Protein AF-A0A7S4UNE3-F1 (afdb_monomer)

Sequence (325 aa):
DIILGGPPCNEWSGINARRKGVDSESGSLILQFAKLINKVKKYNQKYHDVNHRTYFFCENVPEVGKVSEIENTFGISAFKVDAKTWGPCFRERAFFFNWEPNTVPEVDSVAKGTSCLKDGWKMPVNATTRGIDEKARTLLASYGRIGDPSTMYKARVKEGVDVASKYAPGADIGAEDLEYNLFETGDRERLMGLPEGYVEKPVIDLFSNIKRALLVATDGTKWCDTVHPRYWGLGLSLGPGRYKINMLRDSYDFVLGIEEKNSGQVFKDYELAWHFLGNGFSVPQVQALLIPLQDVFKKRDYAGYTKEPFYWDSDASFSYLASLN

Foldseek 3Di:
DEAEEEQDAQLFDPVNPPRPACVDPSNVVLLVSLVVQVVVLVVCCVQPNVPDDYKYKYKYADGDDDQVVSCVSNVHHWDWDFCQQAFQEGDIMTMRIDDDFPDDDPPVRHYFLQVLDDDQWAAPCVQFFPDDRHGAYQQALDLVCNQPPVGFKIKGFDPPDPCPVPDDVGGTDDPVRMDMDGDFLSSLCVRLVHHGCPLLVVLVVVQVVVVVVQQADPVRHGCVVPPDLVCVQVDPPVPPAQKDWADDPPDPDIFIWHQDPPPRDTDGSRSVSSNCSSSDHRPRVVCSRCVVCPVVVVPDDPPPDDPDDDDDDPPVPCVVVVVVD

Secondary structure (DSSP, 8-state):
-EEEE----TTT-TT-TT--GGGSHHHHHHHHHHHHHHHHHHHHHHHT-TT---EEEEEEPPPSS-HHHHHHHHTS--EEEEGGGTSSB--EEEEEESS-------GGG---GGGG--TT-B-HHHHHSTT--PPBPP---SGGGTT-TTTSEEEEEPTT--HHHHS-TTPPPPGGGEEEEEPPHHHHHHHTTPPTTTTHHHHHHHHHHHHHHHHB-TTS-BHHHHS-GGGTTTT---TT--EEEEE-TTSS-EEEEEEPTTT--EE-HHHHHHHHHHHS--HHHHHHHHTTHHHHHHT---TT-----------TTSHHHHTT-

Solvent-accessible surface area (backbone atoms only — not comparable to full-atom values): 18965 Å² total; per-residue (Å²): 106,73,44,79,50,67,50,66,44,71,27,38,34,80,85,41,89,82,44,57,31,63,82,32,80,62,25,30,41,52,60,52,50,36,52,49,52,55,52,54,40,53,48,43,25,75,76,74,35,79,81,50,76,64,44,44,41,37,44,36,57,58,60,79,62,73,54,66,62,54,25,63,61,65,70,47,72,68,50,71,51,43,27,48,70,40,28,18,23,43,46,64,29,25,32,42,58,86,67,80,69,67,86,73,72,63,84,89,70,45,48,50,33,49,79,36,45,63,97,73,34,22,41,51,65,44,50,29,36,84,84,56,84,57,55,42,53,58,63,40,42,50,80,96,43,54,80,34,70,94,60,42,51,31,16,25,76,36,87,91,68,58,58,78,82,76,36,61,94,83,52,64,54,59,73,90,53,45,43,76,45,69,64,49,65,53,36,51,27,36,45,33,59,42,61,75,51,69,54,51,47,61,36,49,50,50,52,50,50,50,54,51,58,74,35,40,42,99,87,69,48,44,39,80,80,76,47,67,70,88,56,59,74,73,64,70,64,72,62,96,51,59,62,45,73,44,71,45,95,88,53,101,49,65,49,65,24,47,43,46,89,93,71,75,47,66,32,39,55,69,54,44,34,41,28,51,59,26,71,46,74,49,40,46,43,52,48,48,58,47,52,70,49,52,65,59,61,72,70,56,80,70,82,88,73,74,87,74,82,82,80,72,78,82,59,78,81,56,58,63,66,67,70,72,113

pLDDT: mean 81.68, std 14.4, range [33.0, 96.94]

Nearest PDB structures (foldseek):
  6kdl-assembly1_D  TM=7.746E-01  e=8.063E-13  Homo sapiens
  2qrv-assembly2_H  TM=8.027E-01  e=3.856E-11  Homo sapiens
  2qrv-assembly1_A  TM=7.899E-01  e=3.404E-11  Homo sapiens
  4u7t-assembly1_C  TM=7.586E-01  e=2.492E-11  Homo sapiens
  4u7t-assembly1_A  TM=7.523E-01  e=4.650E-11  Homo sapiens

Mean predicted aligned error: 9.27 Å

Structure (mmCIF, N/CA/C/O backbone):
data_AF-A0A7S4UNE3-F1
#
_entry.id   AF-A0A7S4UNE3-F1
#
loop_
_atom_site.group_PDB
_atom_site.id
_atom_site.type_symbol
_atom_site.label_atom_id
_atom_site.label_alt_id
_atom_site.label_comp_id
_atom_site.label_asym_id
_atom_site.label_entity_id
_atom_site.label_seq_id
_atom_site.pdbx_PDB_ins_code
_atom_site.Cartn_x
_atom_site.Cartn_y
_atom_site.Cartn_z
_atom_site.occupancy
_atom_site.B_iso_or_equiv
_atom_site.auth_seq_id
_atom_site.auth_comp_id
_atom_site.auth_asym_id
_atom_site.auth_atom_id
_atom_site.pdbx_PDB_model_num
ATOM 1 N N . ASP A 1 1 ? -16.254 -7.593 17.326 1.00 85.00 1 ASP A N 1
ATOM 2 C CA . ASP A 1 1 ? -15.014 -8.014 18.018 1.00 85.00 1 ASP A CA 1
ATOM 3 C C . ASP A 1 1 ? -13.792 -7.169 17.710 1.00 85.00 1 ASP A C 1
ATOM 5 O O . ASP A 1 1 ? -13.224 -6.607 18.641 1.00 85.00 1 ASP A O 1
ATOM 9 N N . ILE A 1 2 ? -13.389 -7.064 16.441 1.00 93.00 2 ILE A N 1
ATOM 10 C CA . ILE A 1 2 ? -12.273 -6.218 16.003 1.00 93.00 2 ILE A CA 1
ATOM 11 C C . ILE A 1 2 ? -12.724 -5.251 14.904 1.00 93.00 2 ILE A C 1
ATOM 13 O O . ILE A 1 2 ? -13.557 -5.608 14.074 1.00 93.00 2 ILE A O 1
ATOM 17 N N . ILE A 1 3 ? -12.194 -4.029 14.914 1.00 95.38 3 ILE A N 1
ATOM 18 C CA . ILE A 1 3 ? -12.446 -2.987 13.911 1.00 95.38 3 ILE A CA 1
ATOM 19 C C . ILE A 1 3 ? -11.107 -2.630 13.268 1.00 95.38 3 ILE A C 1
ATOM 21 O O . ILE A 1 3 ? -10.177 -2.266 13.981 1.00 95.38 3 ILE A O 1
ATOM 25 N N . LEU A 1 4 ? -10.996 -2.728 11.945 1.00 94.94 4 LEU A N 1
ATOM 26 C CA . LEU A 1 4 ? -9.760 -2.451 11.207 1.00 94.94 4 LEU A CA 1
ATOM 27 C C . LEU A 1 4 ? -9.969 -1.260 10.268 1.00 94.94 4 LEU A C 1
ATOM 29 O O . LEU A 1 4 ? -11.042 -1.129 9.680 1.00 94.94 4 LEU A O 1
ATOM 33 N N . GLY A 1 5 ? -8.959 -0.407 10.110 1.00 94.19 5 GLY A N 1
ATOM 34 C CA . GLY A 1 5 ? -9.024 0.718 9.181 1.00 94.19 5 GLY A CA 1
ATOM 35 C C . GLY A 1 5 ? -7.663 1.293 8.811 1.00 94.19 5 GLY A C 1
ATOM 36 O O . GLY A 1 5 ? -6.701 1.210 9.571 1.00 94.19 5 GLY A O 1
ATOM 37 N N . GLY A 1 6 ? -7.609 1.887 7.623 1.00 93.44 6 GLY A N 1
ATOM 38 C CA . GLY A 1 6 ? -6.475 2.655 7.111 1.00 93.44 6 GLY A CA 1
ATOM 39 C C . GLY A 1 6 ? -7.001 3.848 6.315 1.00 93.44 6 GLY A C 1
ATOM 40 O O . GLY A 1 6 ? -7.211 3.722 5.108 1.00 93.44 6 GLY A O 1
ATOM 41 N N . PRO A 1 7 ? -7.337 4.970 6.973 1.00 92.75 7 PRO A N 1
ATOM 42 C CA . PRO A 1 7 ? -7.841 6.159 6.293 1.00 92.75 7 PRO A CA 1
ATOM 43 C C . PRO A 1 7 ? -6.814 6.726 5.295 1.00 92.75 7 PRO A C 1
ATOM 45 O O . PRO A 1 7 ? -5.610 6.586 5.515 1.00 92.75 7 PRO A O 1
ATOM 48 N N . PRO A 1 8 ? -7.249 7.407 4.217 1.00 89.00 8 PRO A N 1
ATOM 49 C CA . PRO A 1 8 ? -6.340 7.957 3.212 1.00 89.00 8 PRO A CA 1
ATOM 50 C C . PRO A 1 8 ? -5.264 8.879 3.803 1.00 89.00 8 PRO A C 1
ATOM 52 O O . PRO A 1 8 ? -5.559 9.812 4.550 1.00 89.00 8 PRO A O 1
ATOM 55 N N . CYS A 1 9 ? -4.006 8.665 3.409 1.00 87.56 9 CYS A N 1
ATOM 56 C CA . CYS A 1 9 ? -2.852 9.367 3.977 1.00 87.56 9 CYS A CA 1
ATOM 57 C C . CYS A 1 9 ? -2.428 10.641 3.213 1.00 87.56 9 CYS A C 1
ATOM 59 O O . CYS A 1 9 ? -1.469 1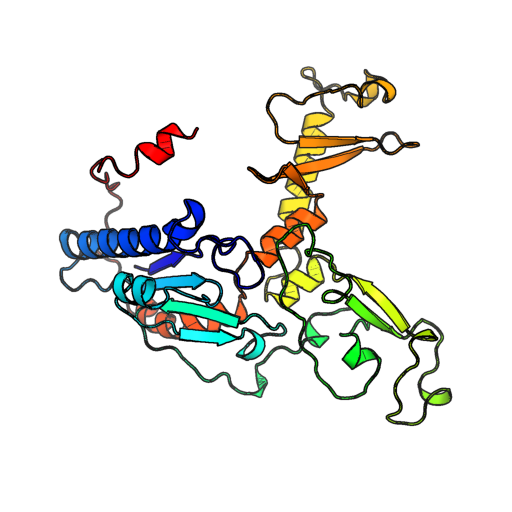1.308 3.604 1.00 87.56 9 CYS A O 1
ATOM 61 N N . ASN A 1 10 ? -3.093 10.979 2.101 1.00 85.75 10 ASN A N 1
ATOM 62 C CA . ASN A 1 10 ? -2.658 12.043 1.177 1.00 85.75 10 ASN A CA 1
ATOM 63 C C . ASN A 1 10 ? -2.525 13.416 1.850 1.00 85.75 10 ASN A C 1
ATOM 65 O O . ASN A 1 10 ? -1.630 14.189 1.515 1.00 85.75 10 ASN A O 1
ATOM 69 N N . GLU A 1 11 ? -3.388 13.695 2.821 1.00 86.75 11 GLU A N 1
ATOM 70 C CA . GLU A 1 11 ? -3.436 14.963 3.555 1.00 86.75 11 GLU A CA 1
ATOM 71 C C . GLU A 1 11 ? -2.549 14.964 4.805 1.00 86.75 11 GLU A C 1
ATOM 73 O O . GLU A 1 11 ? -2.492 15.952 5.528 1.00 86.75 11 GLU A O 1
ATOM 78 N N . TRP A 1 12 ? -1.814 13.877 5.032 1.00 80.50 12 TRP A N 1
ATOM 79 C CA . TRP A 1 12 ? -0.986 13.652 6.218 1.00 80.50 12 TRP A CA 1
ATOM 80 C C . TRP A 1 12 ? 0.480 13.428 5.876 1.00 80.50 12 TRP A C 1
ATOM 82 O O . TRP A 1 12 ? 1.372 13.775 6.648 1.00 80.50 12 TRP A O 1
ATOM 92 N N . SER A 1 13 ? 0.733 12.850 4.702 1.00 81.00 13 SER A N 1
ATOM 93 C CA . SER A 1 13 ? 2.073 12.530 4.236 1.00 81.00 13 SER A CA 1
ATOM 94 C C . SER A 1 13 ? 2.944 13.782 4.169 1.00 81.00 13 SER A C 1
ATOM 96 O O . SER A 1 13 ? 2.620 14.739 3.464 1.00 81.00 13 SER A O 1
ATOM 98 N N . GLY A 1 14 ? 4.106 13.746 4.829 1.00 80.81 14 GLY A N 1
ATOM 99 C CA . GLY A 1 14 ? 5.112 14.811 4.745 1.00 80.81 14 GLY A CA 1
ATOM 100 C C . GLY A 1 14 ? 5.641 15.049 3.323 1.00 80.81 14 GLY A C 1
ATOM 101 O O . GLY A 1 14 ? 6.215 16.099 3.049 1.00 80.81 14 GLY A O 1
ATOM 102 N N . ILE A 1 15 ? 5.399 14.110 2.401 1.00 79.75 15 ILE A N 1
ATOM 103 C CA . ILE A 1 15 ? 5.725 14.242 0.976 1.00 79.75 15 ILE A CA 1
ATOM 104 C C . ILE A 1 15 ? 4.789 15.246 0.280 1.00 79.75 15 ILE A C 1
ATOM 106 O O . ILE A 1 15 ? 5.177 15.867 -0.711 1.00 79.75 15 ILE A O 1
ATOM 110 N N . ASN A 1 16 ? 3.565 15.435 0.783 1.00 81.12 16 ASN A N 1
ATOM 111 C CA . ASN A 1 16 ? 2.624 16.402 0.235 1.00 81.12 16 ASN A CA 1
ATOM 112 C C . ASN A 1 16 ? 2.862 17.796 0.847 1.00 81.12 16 ASN A C 1
ATOM 114 O O . ASN A 1 16 ? 2.564 18.061 2.015 1.00 81.12 16 ASN A O 1
ATOM 118 N N . ALA A 1 17 ? 3.371 18.720 0.030 1.00 79.88 17 ALA A N 1
ATOM 119 C CA . ALA A 1 17 ? 3.603 20.109 0.427 1.00 79.88 17 ALA A CA 1
ATOM 120 C C . ALA A 1 17 ? 2.304 20.916 0.626 1.00 79.88 17 ALA A C 1
ATOM 122 O O . ALA A 1 17 ? 2.321 21.925 1.322 1.00 79.88 17 ALA A O 1
ATOM 123 N N . ARG A 1 18 ? 1.183 20.481 0.033 1.00 82.06 18 ARG A N 1
ATOM 124 C CA . ARG A 1 18 ? -0.128 21.159 0.092 1.00 82.06 18 ARG A CA 1
ATOM 125 C C . ARG A 1 18 ? -1.100 20.513 1.081 1.00 82.06 18 ARG A C 1
ATOM 127 O O . ARG A 1 18 ? -2.296 20.788 1.028 1.00 82.06 18 ARG A O 1
ATOM 134 N N . ARG A 1 19 ? -0.587 19.631 1.936 1.00 84.25 19 ARG A N 1
ATOM 135 C CA . ARG A 1 19 ? -1.368 18.874 2.911 1.00 84.25 19 ARG A CA 1
ATOM 136 C C . ARG A 1 19 ? -2.142 19.799 3.853 1.00 84.25 19 ARG A C 1
ATOM 138 O O . ARG A 1 19 ? -1.605 20.812 4.302 1.00 84.25 19 ARG A O 1
ATOM 145 N N . LYS A 1 20 ? -3.377 19.425 4.175 1.00 85.19 20 LYS A N 1
ATOM 146 C CA . LYS A 1 20 ? -4.242 20.149 5.119 1.00 85.19 20 LYS A CA 1
ATOM 147 C C . LYS A 1 20 ? -4.485 19.390 6.430 1.00 85.19 20 LYS A C 1
ATOM 149 O O . LYS A 1 20 ? -5.168 19.910 7.306 1.00 85.19 20 LYS A O 1
ATOM 154 N N . GLY A 1 21 ? -3.952 18.176 6.582 1.00 86.19 21 GLY A N 1
ATOM 155 C CA . GLY A 1 21 ? -4.180 17.339 7.765 1.00 86.19 21 GLY A CA 1
ATOM 156 C C . GLY A 1 21 ? -5.666 17.059 7.992 1.00 86.19 21 GLY A C 1
ATOM 157 O O . GLY A 1 21 ? -6.441 16.960 7.034 1.00 86.19 21 GLY A O 1
ATOM 158 N N . VAL A 1 22 ? -6.067 17.004 9.267 1.00 86.94 22 VAL A N 1
ATOM 159 C CA . VAL A 1 22 ? -7.465 16.837 9.721 1.00 86.94 22 VAL A CA 1
ATOM 160 C C . VAL A 1 22 ? -8.463 17.811 9.088 1.00 86.94 22 VAL A C 1
ATOM 162 O O . VAL A 1 22 ? -9.643 17.481 9.016 1.00 86.94 22 VAL A O 1
ATOM 165 N N . ASP A 1 23 ? -8.021 18.989 8.633 1.00 87.81 23 ASP A N 1
ATOM 166 C CA . ASP A 1 23 ? -8.910 20.069 8.181 1.00 87.81 23 ASP A CA 1
ATOM 167 C C . ASP A 1 23 ? -9.440 19.847 6.750 1.00 87.81 23 ASP A C 1
ATOM 169 O O . ASP A 1 23 ? -10.253 20.619 6.241 1.00 87.81 23 ASP A O 1
ATOM 173 N N . SER A 1 24 ? -8.971 18.799 6.070 1.00 89.25 24 SER A N 1
ATOM 174 C CA . SER A 1 24 ? -9.495 18.365 4.772 1.00 89.25 24 SER A CA 1
ATOM 175 C C . SER A 1 24 ? -10.603 17.325 4.913 1.00 89.25 24 SER A C 1
ATOM 177 O O . SER A 1 24 ? -10.668 16.591 5.896 1.00 89.25 24 SER A O 1
ATOM 179 N N . GLU A 1 25 ? -11.430 17.190 3.874 1.00 88.81 25 GLU A N 1
ATOM 180 C CA . GLU A 1 25 ? -12.457 16.145 3.805 1.00 88.81 25 GLU A CA 1
ATOM 181 C C . GLU A 1 25 ? -11.848 14.745 3.984 1.00 88.81 25 GLU A C 1
ATOM 183 O O . GLU A 1 25 ? -12.243 14.012 4.892 1.00 88.81 25 GLU A O 1
ATOM 188 N N . SER A 1 26 ? -10.830 14.402 3.186 1.00 87.62 26 SER A N 1
ATOM 189 C CA . SER A 1 26 ? -10.160 13.098 3.243 1.00 87.62 26 SER A CA 1
ATOM 190 C C . SER A 1 26 ? -9.288 12.926 4.487 1.00 87.62 26 SER A C 1
ATOM 192 O O . SER A 1 26 ? -9.221 11.825 5.030 1.00 87.62 26 SER A O 1
ATOM 194 N N . GLY A 1 27 ? -8.658 13.992 4.983 1.00 87.94 27 GLY A N 1
ATOM 195 C CA . GLY A 1 27 ? -7.897 13.950 6.225 1.00 87.94 27 GLY A CA 1
ATOM 196 C C . GLY A 1 27 ? -8.792 13.680 7.430 1.00 87.94 27 GLY A C 1
ATOM 197 O O . GLY A 1 27 ? -8.530 12.757 8.193 1.00 87.94 27 GLY A O 1
ATOM 198 N N . SER A 1 28 ? -9.927 14.369 7.554 1.00 91.75 28 SER A N 1
ATOM 199 C CA . SER A 1 28 ? -10.858 14.194 8.679 1.00 91.75 28 SER A CA 1
ATOM 200 C C . SER A 1 28 ? -11.346 12.747 8.887 1.00 91.75 28 SER A C 1
ATOM 202 O O . SER A 1 28 ? -11.791 12.400 9.985 1.00 91.75 28 SER A O 1
ATOM 204 N N . LEU A 1 29 ? -11.232 11.880 7.870 1.00 93.94 29 LEU A N 1
ATOM 205 C CA . LEU A 1 29 ? -11.656 10.480 7.915 1.00 93.94 29 LEU A CA 1
ATOM 206 C C . LEU A 1 29 ? -11.008 9.678 9.052 1.00 93.94 29 LEU A C 1
ATOM 208 O O . LEU A 1 29 ? -11.654 8.768 9.567 1.00 93.94 29 LEU A O 1
ATOM 212 N N . ILE A 1 30 ? -9.795 10.014 9.514 1.00 92.88 30 ILE A N 1
ATOM 213 C CA . ILE A 1 30 ? -9.213 9.318 10.678 1.00 92.88 30 ILE A CA 1
ATOM 214 C C . ILE A 1 30 ? -9.972 9.616 11.975 1.00 92.88 30 ILE A C 1
ATOM 216 O O . ILE A 1 30 ? -10.228 8.713 12.772 1.00 92.88 30 ILE A O 1
ATOM 220 N N . LEU A 1 31 ? -10.406 10.865 12.160 1.00 92.81 31 LEU A N 1
ATOM 221 C CA . LEU A 1 31 ? -11.201 11.270 13.316 1.00 92.81 31 LEU A CA 1
ATOM 222 C C . LEU A 1 31 ? -12.604 10.669 13.226 1.00 92.81 31 LEU A C 1
ATOM 224 O O . LEU A 1 31 ? -13.171 10.247 14.234 1.00 92.81 31 LEU A O 1
ATOM 228 N N . GLN A 1 32 ? -13.165 10.589 12.016 1.00 94.00 32 GLN A N 1
ATOM 229 C CA . GLN A 1 32 ? -14.438 9.908 11.779 1.00 94.00 32 GLN A CA 1
ATOM 230 C C . GLN A 1 32 ? -14.341 8.406 12.089 1.00 94.00 32 GLN A C 1
ATOM 232 O O . GLN A 1 32 ? -15.234 7.859 12.737 1.00 94.00 32 GLN A O 1
ATOM 237 N N . PHE A 1 33 ? -13.235 7.755 11.718 1.00 95.81 33 PHE A N 1
ATOM 238 C CA . PHE A 1 33 ? -12.981 6.353 12.041 1.00 95.81 33 PHE A CA 1
ATOM 239 C C . PHE A 1 33 ? -12.876 6.119 13.558 1.00 95.81 33 PHE A C 1
ATOM 241 O O . PHE A 1 33 ? -13.523 5.217 14.092 1.00 95.81 33 PHE A O 1
ATOM 248 N N . ALA A 1 34 ? -12.164 6.983 14.287 1.00 93.38 34 ALA A N 1
ATOM 249 C CA . ALA A 1 34 ? -12.103 6.926 15.750 1.00 93.38 34 ALA A CA 1
ATOM 250 C C . ALA A 1 34 ? -13.487 7.117 16.410 1.00 93.38 34 ALA A C 1
ATOM 252 O O . ALA A 1 34 ? -13.857 6.391 17.338 1.00 93.38 34 ALA A O 1
ATOM 253 N N . LYS A 1 35 ? -14.313 8.037 15.889 1.00 92.44 35 LYS A N 1
ATOM 254 C CA . LYS A 1 35 ? -15.711 8.204 16.330 1.00 92.44 35 LYS A CA 1
ATOM 255 C C . LYS A 1 35 ? -16.547 6.946 16.072 1.00 92.44 35 LYS A C 1
ATOM 257 O O . LYS A 1 35 ? -17.319 6.550 16.948 1.00 92.44 35 LYS A O 1
ATOM 262 N N . LEU A 1 36 ? -16.377 6.295 14.918 1.00 94.88 36 LEU A N 1
ATOM 263 C CA . LEU A 1 36 ? -17.062 5.042 14.582 1.00 94.88 36 LEU A CA 1
ATOM 264 C C . LEU A 1 36 ? -16.681 3.913 15.548 1.00 94.88 36 LEU A C 1
ATOM 266 O O . LEU A 1 36 ? -17.565 3.219 16.048 1.00 94.88 36 LEU A O 1
ATOM 270 N N . ILE A 1 37 ? -15.397 3.784 15.894 1.00 95.00 37 ILE A N 1
ATOM 271 C CA . ILE A 1 37 ? -14.926 2.824 16.904 1.00 95.00 37 ILE A CA 1
ATOM 272 C C . ILE A 1 37 ? -15.664 3.021 18.232 1.00 95.00 37 ILE A C 1
ATOM 274 O O . ILE A 1 37 ? -16.133 2.054 18.834 1.00 95.00 37 ILE A O 1
ATOM 278 N N . ASN A 1 38 ? -15.811 4.267 18.684 1.00 91.00 38 ASN A N 1
ATOM 279 C CA . ASN A 1 38 ? -16.513 4.570 19.931 1.00 91.00 38 ASN A CA 1
ATOM 280 C C . ASN A 1 38 ? -18.015 4.263 19.853 1.00 91.00 38 ASN A C 1
ATOM 282 O O . ASN A 1 38 ? -18.585 3.788 20.838 1.00 91.00 38 ASN A O 1
ATOM 286 N N . LYS A 1 39 ? -18.656 4.469 18.694 1.00 92.38 39 LYS A N 1
ATOM 287 C CA . LYS A 1 39 ? -20.051 4.053 18.471 1.00 92.38 39 LYS A CA 1
ATOM 288 C C . LYS A 1 39 ? -20.199 2.527 18.563 1.00 92.38 39 LYS A C 1
ATOM 290 O O . LYS A 1 39 ? -21.052 2.051 19.309 1.00 92.38 39 LYS A O 1
ATOM 295 N N . VAL A 1 40 ? -19.332 1.764 17.891 1.00 92.06 40 VAL A N 1
ATOM 296 C CA . VAL A 1 40 ? -19.350 0.288 17.924 1.00 92.06 40 VAL A CA 1
ATOM 297 C C . VAL A 1 40 ? -19.070 -0.251 19.334 1.00 92.06 40 VAL A C 1
ATOM 299 O O . VAL A 1 40 ? -19.749 -1.172 19.780 1.00 92.06 40 VAL A O 1
ATOM 302 N N . LYS A 1 41 ? -18.124 0.346 20.076 1.00 91.12 41 LYS A N 1
ATOM 303 C CA . LYS A 1 41 ? -17.853 -0.004 21.484 1.00 91.12 41 LYS A CA 1
ATOM 304 C C . LYS A 1 41 ? -19.114 0.103 22.345 1.00 91.12 41 LYS A C 1
ATOM 306 O O . LYS A 1 41 ? -19.470 -0.860 23.017 1.00 91.12 41 LYS A O 1
ATOM 311 N N . LYS A 1 42 ? -19.803 1.249 22.285 1.00 89.88 42 LYS A N 1
ATOM 312 C CA . LYS A 1 42 ? -21.047 1.486 23.038 1.00 89.88 42 LYS A CA 1
ATOM 313 C C . LYS A 1 42 ? -22.150 0.506 22.643 1.00 89.88 42 LYS A C 1
ATOM 315 O O . LYS A 1 42 ? -22.860 0.015 23.514 1.00 89.88 42 LYS A O 1
ATOM 320 N N . TYR A 1 43 ? -22.279 0.210 21.348 1.00 88.62 43 TYR A N 1
ATOM 321 C CA . TYR A 1 43 ? -23.228 -0.784 20.851 1.00 88.62 43 TYR A CA 1
ATOM 322 C C . TYR A 1 43 ? -22.970 -2.164 21.471 1.00 88.62 43 TYR A C 1
ATOM 324 O O . TYR A 1 43 ? -23.867 -2.735 22.091 1.00 88.62 43 TYR A O 1
ATOM 332 N N . ASN A 1 44 ? -21.731 -2.658 21.391 1.00 87.62 44 ASN A N 1
ATOM 333 C CA . ASN A 1 44 ? -21.387 -3.975 21.926 1.00 87.62 44 ASN A CA 1
ATOM 334 C C . ASN A 1 44 ? -21.588 -4.056 23.447 1.00 87.62 44 ASN A C 1
ATOM 336 O O . ASN A 1 44 ? -22.064 -5.073 23.948 1.00 87.62 44 ASN A O 1
ATOM 340 N N . GLN A 1 45 ? -21.277 -2.976 24.170 1.00 87.88 45 GLN A N 1
ATOM 341 C CA . GLN A 1 45 ? -21.500 -2.889 25.616 1.00 87.88 45 GLN A CA 1
ATOM 342 C C . GLN A 1 45 ? -22.982 -2.915 25.999 1.00 87.88 45 GLN A C 1
ATOM 344 O O . GLN A 1 45 ? -23.347 -3.471 27.030 1.00 87.88 45 GLN A O 1
ATOM 349 N N . LYS A 1 46 ? -23.844 -2.309 25.176 1.00 87.38 46 LYS A N 1
ATOM 350 C CA . LYS A 1 46 ? -25.284 -2.231 25.437 1.00 87.38 46 LYS A CA 1
ATOM 351 C C . LYS A 1 46 ? -26.008 -3.550 25.158 1.00 87.38 46 LYS A C 1
ATOM 353 O O . LYS A 1 46 ? -26.911 -3.895 25.911 1.00 87.38 46 LYS A O 1
ATOM 358 N N . TYR A 1 47 ? -25.661 -4.240 24.071 1.00 83.69 47 TYR A N 1
ATOM 359 C CA . TYR A 1 47 ? -26.471 -5.352 23.551 1.00 83.69 47 TYR A CA 1
ATOM 360 C C . TYR A 1 47 ? -25.843 -6.739 23.691 1.00 83.69 47 TYR A C 1
ATOM 362 O O . TYR A 1 47 ? -26.544 -7.727 23.488 1.00 83.69 47 TYR A O 1
ATOM 370 N N . HIS A 1 48 ? -24.554 -6.839 24.021 1.00 80.50 48 HIS A N 1
ATOM 371 C CA . HIS A 1 48 ? -23.893 -8.136 24.181 1.00 80.50 48 HIS A CA 1
ATOM 372 C C . HIS A 1 48 ? -23.454 -8.364 25.624 1.00 80.50 48 HIS A C 1
ATOM 374 O O . HIS A 1 48 ? -23.979 -9.239 26.300 1.00 80.50 48 HIS A O 1
ATOM 380 N N . ASP A 1 49 ? -22.510 -7.565 26.107 1.00 79.81 49 ASP A N 1
ATOM 381 C CA . ASP A 1 49 ? -22.006 -7.651 27.476 1.00 79.81 49 ASP A CA 1
ATOM 382 C C . ASP A 1 49 ? -21.449 -6.282 27.854 1.00 79.81 49 ASP A C 1
ATOM 384 O O . ASP A 1 49 ? -20.669 -5.710 27.095 1.00 79.81 49 ASP A O 1
ATOM 388 N N . VAL A 1 50 ? -21.806 -5.760 29.029 1.00 82.88 50 VAL A N 1
ATOM 389 C CA . VAL A 1 50 ? -21.279 -4.486 29.544 1.00 82.88 50 VAL A CA 1
ATOM 390 C C . VAL A 1 50 ? -19.745 -4.481 29.604 1.00 82.88 50 VAL A C 1
ATOM 392 O O . VAL A 1 50 ? -19.117 -3.438 29.416 1.00 82.88 50 VAL A O 1
ATOM 395 N N . ASN A 1 51 ? -19.137 -5.657 29.777 1.00 84.56 51 ASN A N 1
ATOM 396 C CA . ASN A 1 51 ? -17.692 -5.862 29.788 1.00 84.56 51 ASN A CA 1
ATOM 397 C C . ASN A 1 51 ? -17.125 -6.274 28.420 1.00 84.56 51 ASN A C 1
ATOM 399 O O . ASN A 1 51 ? -15.943 -6.613 28.317 1.00 84.56 51 ASN A O 1
ATOM 403 N N . HIS A 1 52 ? -17.927 -6.227 27.349 1.00 85.38 52 HIS A N 1
ATOM 404 C CA . HIS A 1 52 ? -17.490 -6.620 26.017 1.00 85.38 52 HIS A CA 1
ATOM 405 C C . HIS A 1 52 ? -16.305 -5.762 25.562 1.00 85.38 52 HIS A C 1
ATOM 407 O O . HIS A 1 52 ? -16.430 -4.577 25.227 1.00 85.38 52 HIS A O 1
ATOM 413 N N . ARG A 1 53 ? -15.136 -6.395 25.455 1.00 89.31 53 ARG A N 1
ATOM 414 C CA . ARG A 1 53 ? -13.941 -5.755 24.912 1.00 89.31 53 ARG A CA 1
ATOM 415 C C . ARG A 1 53 ? -13.992 -5.746 23.387 1.00 89.31 53 ARG A C 1
ATOM 417 O O . ARG A 1 53 ? -13.918 -6.792 22.742 1.00 89.31 53 ARG A O 1
ATOM 424 N N . THR A 1 54 ? -14.106 -4.542 22.827 1.00 92.88 54 THR A N 1
ATOM 425 C CA . THR A 1 54 ? -13.965 -4.291 21.385 1.00 92.88 54 THR A CA 1
ATOM 426 C C . THR A 1 54 ? -12.524 -3.896 21.086 1.00 92.88 54 THR A C 1
ATOM 428 O O . THR A 1 54 ? -12.017 -2.916 21.643 1.00 92.88 54 THR A O 1
ATOM 431 N N . TYR A 1 55 ? -11.876 -4.640 20.200 1.00 95.50 55 TYR A N 1
ATOM 432 C CA . TYR A 1 55 ? -10.533 -4.349 19.713 1.00 95.50 55 TYR A CA 1
ATOM 433 C C . TYR A 1 55 ? -10.595 -3.429 18.494 1.00 95.50 55 TYR A C 1
ATOM 435 O O . TYR A 1 55 ? -11.548 -3.486 17.715 1.00 95.50 55 TYR A O 1
ATOM 443 N N . PHE A 1 56 ? -9.593 -2.574 18.310 1.00 96.94 56 PHE A N 1
ATOM 444 C CA . PHE A 1 56 ? -9.480 -1.770 17.094 1.00 96.94 56 PHE A CA 1
ATOM 445 C C . PHE A 1 56 ? -8.036 -1.645 16.628 1.00 96.94 56 PHE A C 1
ATOM 447 O O . PHE A 1 56 ? -7.123 -1.667 17.442 1.00 96.94 56 PHE A O 1
ATOM 454 N N . PHE A 1 57 ? -7.861 -1.476 15.325 1.00 96.69 57 PHE A N 1
ATOM 455 C CA . PHE A 1 57 ? -6.589 -1.271 14.656 1.00 96.69 57 PHE A CA 1
ATOM 456 C C . PHE A 1 57 ? -6.769 -0.178 13.609 1.00 96.69 57 PHE A C 1
ATOM 458 O O . PHE A 1 57 ? -7.566 -0.330 12.681 1.00 96.69 57 PHE A O 1
ATOM 465 N N . CYS A 1 58 ? -6.037 0.917 13.750 1.00 96.50 58 CYS A N 1
ATOM 466 C CA . CYS A 1 58 ? -5.936 1.941 12.724 1.00 96.50 58 CYS A CA 1
ATOM 467 C C . CYS A 1 58 ? -4.474 2.114 12.337 1.00 96.50 58 CYS A C 1
ATOM 469 O O . CYS A 1 58 ? -3.633 2.295 13.213 1.00 96.50 58 CYS A O 1
ATOM 471 N N . GLU A 1 59 ? -4.182 2.109 11.045 1.00 95.56 59 GLU A N 1
ATOM 472 C CA . GLU A 1 59 ? -2.870 2.478 10.512 1.00 95.56 59 GLU A CA 1
ATOM 473 C C . GLU A 1 59 ? -2.972 3.802 9.753 1.00 95.56 59 GLU A C 1
ATOM 475 O O . GLU A 1 59 ? -4.020 4.141 9.197 1.00 95.56 59 GLU A O 1
ATOM 480 N N . ASN A 1 60 ? -1.892 4.581 9.793 1.00 93.62 60 ASN A N 1
ATOM 481 C CA . ASN A 1 60 ? -1.657 5.689 8.878 1.00 93.62 60 ASN A CA 1
ATOM 482 C C . ASN A 1 60 ? -0.144 5.949 8.749 1.00 93.62 60 ASN A C 1
ATOM 484 O O . ASN A 1 60 ? 0.679 5.403 9.494 1.00 93.62 60 ASN A O 1
ATOM 488 N N . VAL A 1 61 ? 0.252 6.811 7.814 1.00 90.94 61 VAL A N 1
ATOM 489 C CA . VAL A 1 61 ? 1.612 7.365 7.784 1.00 90.94 61 VAL A CA 1
ATOM 490 C C . VAL A 1 61 ? 1.887 8.170 9.062 1.00 90.94 61 VAL A C 1
ATOM 492 O O . VAL A 1 61 ? 0.954 8.748 9.623 1.00 90.94 61 VAL A O 1
ATOM 495 N N . PRO A 1 62 ? 3.144 8.247 9.534 1.00 88.12 62 PRO A N 1
ATOM 496 C CA . PRO A 1 62 ? 3.489 9.112 10.653 1.00 88.12 62 PRO A CA 1
ATOM 497 C C . PRO A 1 62 ? 3.141 10.564 10.308 1.00 88.12 62 PRO A C 1
ATOM 499 O O . PRO A 1 62 ? 3.647 11.116 9.329 1.00 88.12 62 PRO A O 1
ATOM 502 N N . GLU A 1 63 ? 2.249 11.171 11.086 1.00 76.88 63 GLU A N 1
ATOM 503 C CA . GLU A 1 63 ? 1.822 12.545 10.841 1.00 76.88 63 GLU A CA 1
ATOM 504 C C . GLU A 1 63 ? 2.901 13.557 11.260 1.00 76.88 63 GLU A C 1
ATOM 506 O O . GLU A 1 63 ? 3.571 13.406 12.287 1.00 76.88 63 GLU A O 1
ATOM 511 N N . VAL A 1 64 ? 3.023 14.626 10.467 1.00 65.00 64 VAL A N 1
ATOM 512 C CA . VAL A 1 64 ? 3.791 15.834 10.786 1.00 65.00 64 VAL A CA 1
ATOM 513 C C . VAL A 1 64 ? 2.821 16.979 11.119 1.00 65.00 64 VAL A C 1
ATOM 515 O O . VAL A 1 64 ? 2.395 17.713 10.226 1.00 65.00 64 VAL A O 1
ATOM 518 N N . GLY A 1 65 ? 2.475 17.126 12.399 1.00 66.75 65 GLY A N 1
ATOM 519 C CA . GLY A 1 65 ? 1.444 18.057 12.901 1.00 66.75 65 GLY A CA 1
ATOM 520 C C . GLY A 1 65 ? 0.356 17.302 13.665 1.00 66.75 65 GLY A C 1
ATOM 521 O O . GLY A 1 65 ? 0.392 16.091 13.617 1.00 66.75 65 GLY A O 1
ATOM 522 N N . LYS A 1 66 ? -0.491 17.985 14.454 1.00 79.81 66 LYS A N 1
ATOM 523 C CA . LYS A 1 66 ? -1.767 17.542 15.091 1.00 79.81 66 LYS A CA 1
ATOM 524 C C . LYS A 1 66 ? -1.941 16.089 15.617 1.00 79.81 66 LYS A C 1
ATOM 526 O O . LYS A 1 66 ? -3.053 15.721 15.987 1.00 79.81 66 LYS A O 1
ATOM 531 N N . VAL A 1 67 ? -0.868 15.321 15.821 1.00 84.88 67 VAL A N 1
ATOM 532 C CA . VAL A 1 67 ? -0.895 13.948 16.363 1.00 84.88 67 VAL A CA 1
ATOM 533 C C . VAL A 1 67 ? -1.670 13.878 17.677 1.00 84.88 67 VAL A C 1
ATOM 535 O O . VAL A 1 67 ? -2.444 12.949 17.882 1.00 84.88 67 VAL A O 1
ATOM 538 N N . SER A 1 68 ? -1.524 14.886 18.541 1.00 88.38 68 SER A N 1
ATOM 539 C CA . SER A 1 68 ? -2.227 14.947 19.824 1.00 88.38 68 SER A CA 1
ATOM 540 C C . SER A 1 68 ? -3.749 14.947 19.673 1.00 88.38 68 SER A C 1
ATOM 542 O O . SER A 1 68 ? -4.436 14.345 20.487 1.00 88.38 68 SER A O 1
ATOM 544 N N . GLU A 1 69 ? -4.301 15.571 18.631 1.00 89.75 69 GLU A N 1
ATOM 545 C CA . GLU A 1 69 ? -5.743 15.560 18.363 1.00 89.75 69 GLU A CA 1
ATOM 546 C C . GLU A 1 69 ? -6.231 14.147 18.012 1.00 89.75 69 GLU A C 1
ATOM 548 O O . GLU A 1 69 ? -7.268 13.692 18.507 1.00 89.75 69 GLU A O 1
ATOM 553 N N . ILE A 1 70 ? -5.447 13.419 17.215 1.00 89.44 70 ILE A N 1
ATOM 554 C CA . ILE A 1 70 ? -5.728 12.033 16.837 1.00 89.44 70 ILE A CA 1
ATOM 555 C C . ILE A 1 70 ? -5.623 11.121 18.059 1.00 89.44 70 ILE A C 1
ATOM 557 O O . ILE A 1 70 ? -6.567 10.391 18.360 1.00 89.44 70 ILE A O 1
ATOM 561 N N . GLU A 1 71 ? -4.515 11.203 18.794 1.00 92.81 71 GLU A N 1
ATOM 562 C CA . GLU A 1 71 ? -4.275 10.412 20.004 1.00 92.81 71 GLU A CA 1
ATOM 563 C C . GLU A 1 71 ? -5.358 10.655 21.058 1.00 92.81 71 GLU A C 1
ATOM 565 O O . GLU A 1 71 ? -5.890 9.697 21.618 1.00 92.81 71 GLU A O 1
ATOM 570 N N . ASN A 1 72 ? -5.777 11.910 21.256 1.00 93.12 72 ASN A N 1
ATOM 571 C CA . ASN A 1 72 ? -6.891 12.254 22.141 1.00 93.12 72 ASN A CA 1
ATOM 572 C C . ASN A 1 72 ? -8.215 11.634 21.673 1.00 93.12 72 ASN A C 1
ATOM 574 O O . ASN A 1 72 ? -9.013 11.188 22.496 1.00 93.12 72 ASN A O 1
ATOM 578 N N . THR A 1 73 ? -8.458 11.576 20.361 1.00 91.75 73 THR A N 1
ATOM 579 C CA . THR A 1 73 ? -9.700 11.012 19.806 1.00 91.75 73 THR A CA 1
ATOM 580 C C . THR A 1 73 ? -9.735 9.483 19.919 1.00 91.75 73 THR A C 1
ATOM 582 O O . THR A 1 73 ? -10.790 8.908 20.207 1.00 91.75 73 THR A O 1
ATOM 585 N N . PHE A 1 74 ? -8.597 8.811 19.724 1.00 93.00 74 PHE A N 1
ATOM 586 C CA . PHE A 1 74 ? -8.472 7.367 19.950 1.00 93.00 74 PHE A CA 1
ATOM 587 C C . PHE A 1 74 ? -8.359 6.995 21.436 1.00 93.00 74 PHE A C 1
ATOM 589 O O . PHE A 1 74 ? -8.701 5.868 21.805 1.00 93.00 74 PHE A O 1
ATOM 596 N N . GLY A 1 75 ? -7.897 7.922 22.280 1.00 94.00 75 GLY A N 1
ATOM 597 C CA . GLY A 1 75 ? -7.568 7.688 23.686 1.00 94.00 75 GLY A CA 1
ATOM 598 C C . GLY A 1 75 ? -6.298 6.851 23.883 1.00 94.00 75 GLY A C 1
ATOM 599 O O . GLY A 1 75 ? -6.169 6.181 24.904 1.00 94.00 75 GLY A O 1
ATOM 600 N N . ILE A 1 76 ? -5.403 6.825 22.893 1.00 94.62 76 ILE A N 1
ATOM 601 C CA . ILE A 1 76 ? -4.149 6.064 22.918 1.00 94.62 76 ILE A CA 1
ATOM 602 C C . ILE A 1 76 ? -3.096 6.743 22.046 1.00 94.62 76 ILE A C 1
ATOM 604 O O . ILE A 1 76 ? -3.414 7.305 20.997 1.00 94.62 76 ILE A O 1
ATOM 608 N N . SER A 1 77 ? -1.843 6.664 22.486 1.00 94.12 77 SER A N 1
ATOM 609 C CA . SER A 1 77 ? -0.690 7.134 21.728 1.00 94.12 77 SER A CA 1
ATOM 610 C C . SER A 1 77 ? -0.386 6.243 20.527 1.00 94.12 77 SER A C 1
ATOM 612 O O . SER A 1 77 ? -0.593 5.029 20.559 1.00 94.12 77 SER A O 1
ATOM 614 N N . ALA A 1 78 ? 0.145 6.847 19.469 1.00 93.81 78 ALA A N 1
ATOM 615 C CA . ALA A 1 78 ? 0.539 6.127 18.271 1.00 93.81 78 ALA A CA 1
ATOM 616 C C . ALA A 1 78 ? 1.751 5.220 18.541 1.00 93.81 78 ALA A C 1
ATOM 618 O O . ALA A 1 78 ? 2.825 5.683 18.927 1.00 93.81 78 ALA A O 1
ATOM 619 N N . PHE A 1 79 ? 1.621 3.933 18.233 1.00 93.88 79 PHE A N 1
ATOM 620 C CA . PHE A 1 79 ? 2.749 3.015 18.146 1.00 93.88 79 PHE A CA 1
ATOM 621 C C . PHE A 1 79 ? 3.416 3.174 16.776 1.00 93.88 79 PHE A C 1
ATOM 623 O O . PHE A 1 79 ? 2.847 2.802 15.749 1.00 93.88 79 PHE A O 1
ATOM 630 N N . LYS A 1 80 ? 4.610 3.772 16.739 1.00 94.12 80 LYS A N 1
ATOM 631 C CA . LYS A 1 80 ? 5.353 4.004 15.493 1.00 94.12 80 LYS A CA 1
ATOM 632 C C . LYS A 1 80 ? 6.343 2.881 15.251 1.00 94.12 80 LYS A C 1
ATOM 634 O O . LYS A 1 80 ? 7.171 2.590 16.109 1.00 94.12 80 LYS A O 1
ATOM 639 N N . VAL A 1 81 ? 6.282 2.278 14.071 1.00 92.69 81 VAL A N 1
ATOM 640 C CA . VAL A 1 81 ? 7.227 1.232 13.688 1.00 92.69 81 VAL A CA 1
ATOM 641 C C . VAL A 1 81 ? 7.398 1.163 12.175 1.00 92.69 81 VAL A C 1
ATOM 643 O O . VAL A 1 81 ? 6.484 1.445 11.399 1.00 92.69 81 VAL A O 1
ATOM 646 N N . ASP A 1 82 ? 8.595 0.780 11.750 1.00 93.12 82 ASP A N 1
ATOM 647 C CA . ASP A 1 82 ? 8.948 0.582 10.350 1.00 93.12 82 ASP A CA 1
ATOM 648 C C . ASP A 1 82 ? 8.736 -0.879 9.944 1.00 93.12 82 ASP A C 1
ATOM 650 O O . ASP A 1 82 ? 9.116 -1.798 10.672 1.00 93.12 82 ASP A O 1
ATOM 654 N N . ALA A 1 83 ? 8.131 -1.108 8.775 1.00 91.94 83 ALA A N 1
ATOM 655 C CA . ALA A 1 83 ? 7.949 -2.450 8.231 1.00 91.94 83 ALA A CA 1
ATOM 656 C C . ALA A 1 83 ? 9.273 -3.200 8.068 1.00 91.94 83 ALA A C 1
ATOM 658 O O . ALA A 1 83 ? 9.270 -4.429 8.134 1.00 91.94 83 ALA 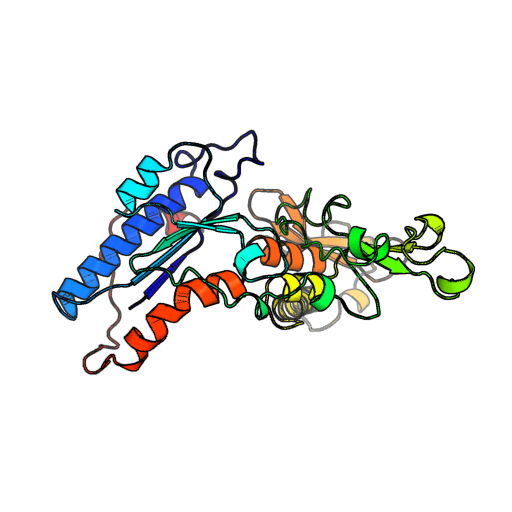A O 1
ATOM 659 N N . LYS A 1 84 ? 10.407 -2.492 7.958 1.00 90.38 84 LYS A N 1
ATOM 660 C CA . LYS A 1 84 ? 11.733 -3.113 7.937 1.00 90.38 84 LYS A CA 1
ATOM 661 C C . LYS A 1 84 ? 11.984 -3.982 9.166 1.00 90.38 84 LYS A C 1
ATOM 663 O O . LYS A 1 84 ? 12.836 -4.853 9.110 1.00 90.38 84 LYS A O 1
ATOM 668 N N . THR A 1 85 ? 11.292 -3.763 10.278 1.00 88.69 85 THR A N 1
ATOM 669 C CA . THR A 1 85 ? 11.459 -4.590 11.475 1.00 88.69 85 THR A CA 1
ATOM 670 C C . THR A 1 85 ? 11.059 -6.048 11.224 1.00 88.69 85 THR A C 1
ATOM 672 O O . THR A 1 85 ? 11.692 -6.940 11.773 1.00 88.69 85 THR A O 1
ATOM 675 N N . TRP A 1 86 ? 10.083 -6.305 10.343 1.00 87.31 86 TRP A N 1
ATOM 676 C CA . TRP A 1 86 ? 9.564 -7.655 10.053 1.00 87.31 86 TRP A CA 1
ATOM 677 C C . TRP A 1 86 ? 9.662 -8.067 8.586 1.00 87.31 86 TRP A C 1
ATOM 679 O O . TRP A 1 86 ? 9.493 -9.236 8.254 1.00 87.31 86 TRP A O 1
ATOM 689 N N . GLY A 1 87 ? 9.908 -7.111 7.697 1.00 88.44 87 GLY A N 1
ATOM 690 C CA . GLY A 1 87 ? 9.816 -7.309 6.265 1.00 88.44 87 GLY A CA 1
ATOM 691 C C . GLY A 1 87 ? 10.961 -6.686 5.467 1.00 88.44 87 GLY A C 1
ATOM 692 O O . GLY A 1 87 ? 11.878 -6.059 6.014 1.00 88.44 87 GLY A O 1
ATOM 693 N N . PRO A 1 88 ? 10.877 -6.842 4.140 1.00 89.75 88 PRO A N 1
ATOM 694 C CA . PRO A 1 88 ? 11.940 -6.508 3.199 1.00 89.75 88 PRO A CA 1
ATOM 695 C C . PRO A 1 88 ? 11.901 -5.047 2.729 1.00 89.75 88 PRO A C 1
ATOM 697 O O . PRO A 1 88 ? 12.687 -4.670 1.862 1.00 89.75 88 PRO A O 1
ATOM 700 N N . CYS A 1 89 ? 10.979 -4.228 3.246 1.00 90.19 89 CYS A N 1
ATOM 701 C CA . CYS A 1 89 ? 10.759 -2.857 2.797 1.00 90.19 89 CYS A CA 1
ATOM 702 C C . CYS A 1 89 ? 10.811 -1.847 3.948 1.00 90.19 89 CYS A C 1
ATOM 704 O O . CYS A 1 89 ? 10.343 -2.114 5.053 1.00 90.19 89 CYS A O 1
ATOM 706 N N . PHE A 1 90 ? 11.352 -0.661 3.672 1.00 91.25 90 PHE A N 1
ATOM 707 C CA . PHE A 1 90 ? 11.159 0.517 4.508 1.00 91.25 90 PHE A CA 1
ATOM 708 C C . PHE A 1 90 ? 9.723 1.001 4.335 1.00 91.25 90 PHE A C 1
ATOM 710 O O . PHE A 1 90 ? 9.297 1.278 3.216 1.00 91.25 90 PHE A O 1
ATOM 717 N N . ARG A 1 91 ? 8.972 1.099 5.428 1.00 91.50 91 ARG A N 1
ATOM 718 C CA . ARG A 1 91 ? 7.611 1.647 5.447 1.00 91.50 91 ARG A CA 1
ATOM 719 C C . ARG A 1 91 ? 7.262 2.000 6.888 1.00 91.50 91 ARG A C 1
ATOM 721 O O . ARG A 1 91 ? 6.604 1.234 7.588 1.00 91.50 91 ARG A O 1
ATOM 728 N N . GLU A 1 92 ? 7.738 3.154 7.343 1.00 93.62 92 GLU A N 1
ATOM 729 C CA . GLU A 1 92 ? 7.369 3.680 8.658 1.00 93.62 92 GLU A CA 1
ATOM 730 C C . GLU A 1 92 ? 5.882 4.025 8.700 1.00 93.62 92 GLU A C 1
ATOM 732 O O . GLU A 1 92 ? 5.357 4.655 7.774 1.00 93.62 92 GLU A O 1
ATOM 737 N N . ARG A 1 93 ? 5.205 3.571 9.757 1.00 94.00 93 ARG A N 1
ATOM 738 C CA . ARG A 1 93 ? 3.773 3.756 9.995 1.00 94.00 93 ARG A CA 1
ATOM 739 C C . ARG A 1 93 ? 3.485 4.031 11.462 1.00 94.00 93 ARG A C 1
ATOM 741 O O . ARG A 1 93 ? 4.235 3.619 12.344 1.00 94.00 93 ARG A O 1
ATOM 748 N N . ALA A 1 94 ? 2.392 4.749 11.687 1.00 94.62 94 ALA A N 1
ATOM 749 C CA . ALA A 1 94 ? 1.797 4.988 12.989 1.00 94.62 94 ALA A CA 1
ATOM 750 C C . ALA A 1 94 ? 0.561 4.097 13.136 1.00 94.62 94 ALA A C 1
ATOM 752 O O . ALA A 1 94 ? -0.312 4.083 12.267 1.00 94.62 94 ALA A O 1
ATOM 753 N N . PHE A 1 95 ? 0.498 3.366 14.242 1.00 95.31 95 PHE A N 1
ATOM 754 C CA . PHE A 1 95 ? -0.578 2.437 14.546 1.00 95.31 95 PHE A CA 1
ATOM 755 C C . PHE A 1 95 ? -1.305 2.855 15.821 1.00 95.31 95 PHE A C 1
ATOM 757 O O . PHE A 1 95 ? -0.676 3.176 16.825 1.00 95.31 95 PHE A O 1
ATOM 764 N N . PHE A 1 96 ? -2.632 2.795 15.796 1.00 95.94 96 PHE A N 1
ATOM 765 C CA . PHE A 1 96 ? -3.497 3.019 16.950 1.00 95.94 96 PHE A CA 1
ATOM 766 C C . PHE A 1 96 ? -4.276 1.734 17.221 1.00 95.94 96 PHE A C 1
ATOM 768 O O . PHE A 1 96 ? -5.102 1.322 16.404 1.00 95.94 96 PHE A O 1
ATOM 775 N N . PHE A 1 97 ? -4.012 1.088 18.353 1.00 96.44 97 PHE A N 1
ATOM 776 C CA . PHE A 1 97 ? -4.676 -0.154 18.751 1.00 96.44 97 PHE A CA 1
ATOM 777 C C . PHE A 1 97 ? -4.679 -0.325 20.268 1.00 96.44 97 PHE A C 1
ATOM 779 O O . PHE A 1 97 ? -3.811 0.208 20.940 1.00 96.44 97 PHE A O 1
ATOM 786 N N . ASN A 1 98 ? -5.646 -1.059 20.827 1.00 95.50 98 ASN A N 1
ATOM 787 C CA . ASN A 1 98 ? -5.888 -1.144 22.280 1.00 95.50 98 ASN A CA 1
ATOM 788 C C . ASN A 1 98 ? -5.472 -2.474 22.939 1.00 95.50 98 ASN A C 1
ATOM 790 O O . ASN A 1 98 ? -6.184 -3.016 23.800 1.00 95.50 98 ASN A O 1
ATOM 794 N N . TRP A 1 99 ? -4.324 -3.002 22.533 1.00 93.75 99 TRP A N 1
ATOM 795 C CA . TRP A 1 99 ? -3.645 -4.137 23.160 1.00 93.75 99 TRP A CA 1
ATOM 796 C C . TRP A 1 99 ? -2.141 -3.869 23.220 1.00 93.75 99 TRP A C 1
ATOM 798 O O . TRP A 1 99 ? -1.658 -2.938 22.586 1.00 93.75 99 TRP A O 1
ATOM 808 N N . GLU A 1 100 ? -1.408 -4.674 23.981 1.00 88.94 100 GLU A N 1
ATOM 809 C CA . GLU A 1 100 ? 0.050 -4.564 24.050 1.00 88.94 100 GLU A CA 1
ATOM 810 C C . GLU A 1 100 ? 0.690 -5.176 22.793 1.00 88.94 100 GLU A C 1
ATOM 812 O O . GLU A 1 100 ? 0.382 -6.330 22.463 1.00 88.94 100 GLU A O 1
ATOM 817 N N . PRO A 1 101 ? 1.555 -4.445 22.067 1.00 82.00 101 PRO A N 1
ATOM 818 C CA . PRO A 1 101 ? 2.234 -4.997 20.905 1.00 82.00 101 PRO A CA 1
ATOM 819 C C . PRO A 1 101 ? 3.235 -6.077 21.315 1.00 82.00 101 PRO A C 1
ATOM 821 O O . PRO A 1 101 ? 3.920 -5.956 22.328 1.00 82.00 101 PRO A O 1
ATOM 824 N N . ASN A 1 102 ? 3.400 -7.094 20.469 1.00 76.12 102 ASN A N 1
ATOM 825 C CA . ASN A 1 102 ? 4.571 -7.959 20.550 1.00 76.12 102 ASN A CA 1
ATOM 826 C C . ASN A 1 102 ? 5.713 -7.292 19.768 1.00 76.12 102 ASN A C 1
ATOM 828 O O . ASN A 1 102 ? 5.662 -7.206 18.541 1.00 76.12 102 ASN A O 1
ATOM 832 N N . THR A 1 103 ? 6.691 -6.721 20.471 1.00 65.38 103 THR A N 1
ATOM 833 C CA . THR A 1 103 ? 7.662 -5.780 19.883 1.00 65.38 103 THR A CA 1
ATOM 834 C C . THR A 1 103 ? 8.961 -6.418 19.397 1.00 65.38 103 THR A C 1
ATOM 836 O O . THR A 1 103 ? 9.782 -5.712 18.814 1.00 65.38 103 THR A O 1
ATOM 839 N N . VAL A 1 104 ? 9.162 -7.727 19.580 1.00 61.75 104 VAL A N 1
ATOM 840 C CA . VAL A 1 104 ? 10.447 -8.375 19.278 1.00 61.75 104 VAL A CA 1
ATOM 841 C C . VAL A 1 104 ? 10.259 -9.492 18.248 1.00 61.75 104 VAL A C 1
ATOM 843 O O . VAL A 1 104 ? 9.811 -10.579 18.611 1.00 61.75 104 VAL A O 1
ATOM 846 N N . PRO A 1 105 ? 10.577 -9.264 16.958 1.00 62.25 105 PRO A N 1
ATOM 847 C CA . PRO A 1 105 ? 10.819 -10.378 16.051 1.00 62.25 105 PRO A CA 1
ATOM 848 C C . PRO A 1 105 ? 12.058 -11.153 16.503 1.00 62.25 105 PRO A C 1
ATOM 850 O O . PRO A 1 105 ? 13.052 -10.554 16.918 1.00 62.25 105 PRO A O 1
ATOM 853 N N . GLU A 1 106 ? 12.029 -12.478 16.380 1.00 60.06 106 GLU A N 1
ATOM 854 C CA . GLU A 1 106 ? 13.267 -13.257 16.401 1.00 60.06 106 GLU A CA 1
ATOM 855 C C . GLU A 1 106 ? 14.132 -12.795 15.216 1.00 60.06 106 GLU A C 1
ATOM 857 O O . GLU A 1 106 ? 13.657 -12.707 14.085 1.00 60.06 106 GLU A O 1
ATOM 862 N N . VAL A 1 107 ? 15.391 -12.427 15.474 1.00 55.09 107 VAL A N 1
ATOM 863 C CA . VAL A 1 107 ? 16.266 -11.734 14.503 1.00 55.09 107 VAL A CA 1
ATOM 864 C C . VAL A 1 107 ? 16.420 -12.515 13.186 1.00 55.09 107 VAL A C 1
ATOM 866 O O . VAL A 1 107 ? 16.531 -11.907 12.121 1.00 55.09 107 VAL A O 1
ATOM 869 N N . ASP A 1 108 ? 16.336 -13.845 13.241 1.00 55.75 108 ASP A N 1
ATOM 870 C CA . ASP A 1 108 ? 16.469 -14.736 12.084 1.00 55.75 108 ASP A CA 1
ATOM 871 C C . ASP A 1 108 ? 15.199 -14.841 11.215 1.00 55.75 108 ASP A C 1
ATOM 873 O O . ASP A 1 108 ? 15.246 -15.417 10.128 1.00 55.75 108 ASP A O 1
ATOM 877 N N . SER A 1 109 ? 14.064 -14.268 11.639 1.00 58.66 109 SER A N 1
ATOM 878 C CA . SER A 1 109 ? 12.786 -14.372 10.919 1.00 58.66 109 SER A CA 1
ATOM 879 C C . SER A 1 109 ? 12.497 -13.204 9.966 1.00 58.66 109 SER A C 1
ATOM 881 O O . SER A 1 109 ? 11.422 -13.158 9.364 1.00 58.66 109 SER A O 1
ATOM 883 N N . VAL A 1 110 ? 13.395 -12.218 9.847 1.00 64.31 110 VAL A N 1
ATOM 884 C CA . VAL A 1 110 ? 13.149 -11.009 9.042 1.00 64.31 110 VAL A CA 1
ATOM 885 C C . VAL A 1 110 ? 13.459 -11.279 7.572 1.00 64.31 110 VAL A C 1
ATOM 887 O O . VAL A 1 110 ? 14.607 -11.518 7.197 1.00 64.31 110 VAL A O 1
ATOM 890 N N . ALA A 1 111 ? 12.432 -11.205 6.722 1.00 66.44 111 ALA A N 1
ATOM 891 C CA . ALA A 1 111 ? 12.590 -11.397 5.284 1.00 66.44 111 ALA A CA 1
ATOM 892 C C . ALA A 1 111 ? 13.571 -10.373 4.686 1.00 66.44 111 ALA A C 1
ATOM 894 O O . ALA A 1 111 ? 13.478 -9.165 4.931 1.00 66.44 111 ALA A O 1
ATOM 895 N N . LYS A 1 112 ? 14.503 -10.879 3.877 1.00 72.62 112 LYS A N 1
ATOM 896 C CA . LYS A 1 112 ? 15.535 -10.094 3.197 1.00 72.62 112 LYS A CA 1
ATOM 897 C C . LYS A 1 112 ? 14.966 -9.440 1.942 1.00 72.62 112 LYS A C 1
ATOM 899 O O . LYS A 1 112 ? 14.133 -10.032 1.259 1.00 72.62 112 LYS A O 1
ATOM 904 N N . GLY A 1 113 ? 15.451 -8.253 1.568 1.00 69.06 113 GLY A N 1
ATOM 905 C CA . GLY A 1 113 ? 15.045 -7.606 0.307 1.00 69.06 113 GLY A CA 1
ATOM 906 C C . GLY A 1 113 ? 15.279 -8.512 -0.906 1.00 69.06 113 GLY A C 1
ATOM 907 O O . GLY A 1 113 ? 14.463 -8.603 -1.821 1.00 69.06 113 GLY A O 1
ATOM 908 N N . THR A 1 114 ? 16.380 -9.258 -0.855 1.00 70.31 114 THR A N 1
ATOM 909 C CA . THR A 1 114 ? 16.806 -10.215 -1.883 1.00 70.31 114 THR A CA 1
ATOM 910 C C . THR A 1 114 ? 15.945 -11.466 -1.987 1.00 70.31 114 THR A C 1
ATOM 912 O O . THR A 1 114 ? 15.843 -12.015 -3.078 1.00 70.31 114 THR A O 1
ATOM 915 N N . SER A 1 115 ? 15.278 -11.905 -0.913 1.00 77.94 115 SER A N 1
ATOM 916 C CA . SER A 1 115 ? 14.395 -13.080 -0.981 1.00 77.94 115 SER A CA 1
ATOM 917 C C . SER A 1 115 ? 13.081 -12.797 -1.714 1.00 77.94 115 SER A C 1
ATOM 919 O O . SER A 1 115 ? 12.312 -13.715 -1.984 1.00 77.94 115 SER A O 1
ATOM 921 N N . CYS A 1 116 ? 12.808 -11.530 -2.030 1.00 84.62 116 CYS A N 1
ATOM 922 C CA . CYS A 1 116 ? 11.604 -11.105 -2.737 1.00 84.62 116 CYS A CA 1
ATOM 923 C C . CYS A 1 116 ? 11.803 -10.986 -4.252 1.00 84.62 116 CYS A C 1
ATOM 925 O O . CYS A 1 116 ? 10.855 -10.625 -4.945 1.00 84.62 116 CYS A O 1
ATOM 927 N N . LEU A 1 117 ? 12.996 -11.283 -4.774 1.00 89.88 117 LEU A N 1
ATOM 928 C CA . LEU A 1 117 ? 13.331 -11.165 -6.193 1.00 89.88 117 LEU A CA 1
ATOM 929 C C . LEU A 1 117 ? 13.734 -12.532 -6.764 1.00 89.88 117 LEU A C 1
ATOM 931 O O . LEU A 1 117 ? 14.328 -13.354 -6.068 1.00 89.88 117 LEU A O 1
ATOM 935 N N . LYS A 1 118 ? 13.372 -12.792 -8.025 1.00 89.38 118 LYS A N 1
ATOM 936 C CA . LYS A 1 118 ? 13.617 -14.065 -8.730 1.00 89.38 118 LYS A CA 1
ATOM 937 C C . LYS A 1 118 ? 14.744 -13.928 -9.757 1.00 89.38 118 LYS A C 1
ATOM 939 O O . LYS A 1 118 ? 15.227 -12.829 -9.996 1.00 89.38 118 LYS A O 1
ATOM 944 N N . ASP A 1 119 ? 15.170 -15.036 -10.358 1.00 90.12 119 ASP A N 1
ATOM 945 C CA . ASP A 1 119 ? 16.006 -15.059 -11.574 1.00 90.12 119 ASP A CA 1
ATOM 946 C C . ASP A 1 119 ? 17.308 -14.243 -11.492 1.00 90.12 119 ASP A C 1
ATOM 948 O O . ASP A 1 119 ? 17.740 -13.596 -12.450 1.00 90.12 119 ASP A O 1
ATOM 952 N N . GLY A 1 120 ? 17.926 -14.251 -10.307 1.00 87.94 120 GLY A N 1
ATOM 953 C CA . GLY A 1 120 ? 19.183 -13.552 -10.041 1.00 87.94 120 GLY A CA 1
ATOM 954 C C . GLY A 1 120 ? 19.053 -12.038 -9.853 1.00 87.94 120 GLY A C 1
ATOM 955 O O . GLY A 1 120 ? 20.071 -11.380 -9.633 1.00 87.94 120 GLY A O 1
ATOM 956 N N . TRP A 1 121 ? 17.837 -11.486 -9.895 1.00 92.62 121 TRP A N 1
ATOM 957 C CA . TRP A 1 121 ? 17.575 -10.087 -9.569 1.00 92.62 121 TRP A CA 1
ATOM 958 C C . TRP A 1 121 ? 17.846 -9.794 -8.092 1.00 92.62 121 TRP A C 1
ATOM 960 O O . TRP A 1 121 ? 17.544 -10.589 -7.203 1.00 92.62 121 TRP A O 1
ATOM 970 N N . LYS A 1 122 ? 18.422 -8.622 -7.828 1.00 90.50 122 LYS A N 1
ATOM 971 C CA . LYS A 1 122 ? 18.774 -8.131 -6.494 1.00 90.50 122 LYS A CA 1
ATOM 972 C C . LYS A 1 122 ? 18.422 -6.652 -6.361 1.00 90.50 122 LYS A C 1
ATOM 974 O O . LYS A 1 122 ? 18.177 -5.968 -7.354 1.00 90.50 122 LYS A O 1
ATOM 979 N N . MET A 1 123 ? 18.436 -6.144 -5.129 1.00 88.38 123 MET A N 1
ATOM 980 C CA . MET A 1 123 ? 18.481 -4.695 -4.903 1.00 88.38 123 MET A CA 1
ATOM 981 C C . MET A 1 123 ? 19.765 -4.127 -5.535 1.00 88.38 123 MET A C 1
ATOM 983 O O . MET A 1 123 ? 20.780 -4.827 -5.499 1.00 88.38 123 MET A O 1
ATOM 987 N N . PRO A 1 124 ? 19.767 -2.899 -6.090 1.00 86.06 124 PRO A N 1
ATOM 988 C CA . PRO A 1 124 ? 20.931 -2.341 -6.777 1.00 86.06 124 PRO A CA 1
ATOM 989 C C . PRO A 1 124 ? 22.224 -2.391 -5.956 1.00 86.06 124 PRO A C 1
ATOM 991 O O . PRO A 1 124 ? 23.233 -2.875 -6.462 1.00 86.06 124 PRO A O 1
ATOM 994 N N . VAL A 1 125 ? 22.181 -2.018 -4.671 1.00 82.00 125 VAL A N 1
ATOM 995 C CA . VAL A 1 125 ? 23.355 -2.089 -3.780 1.00 82.00 125 VAL A CA 1
ATOM 996 C C . VAL A 1 125 ? 23.826 -3.530 -3.569 1.00 82.00 125 VAL A C 1
ATOM 998 O O . VAL A 1 125 ? 25.021 -3.789 -3.480 1.00 82.00 125 VAL A O 1
ATOM 1001 N N . ASN A 1 126 ? 22.910 -4.497 -3.558 1.00 79.50 126 ASN A N 1
ATOM 1002 C CA . ASN A 1 126 ? 23.237 -5.913 -3.368 1.00 79.50 126 ASN A CA 1
ATOM 1003 C C . ASN A 1 126 ? 23.750 -6.567 -4.669 1.00 79.50 126 ASN A C 1
ATOM 1005 O O . ASN A 1 126 ? 24.288 -7.680 -4.637 1.00 79.50 126 ASN A O 1
ATOM 1009 N N . ALA A 1 127 ? 23.535 -5.919 -5.819 1.00 76.12 127 ALA A N 1
ATOM 1010 C CA . ALA A 1 127 ? 24.096 -6.318 -7.105 1.00 76.12 127 ALA A CA 1
ATOM 1011 C C . ALA A 1 127 ? 25.524 -5.786 -7.284 1.00 76.12 127 ALA A C 1
ATOM 1013 O O . ALA A 1 127 ? 26.349 -6.492 -7.858 1.00 76.12 127 ALA A O 1
ATOM 1014 N N . THR A 1 128 ? 25.823 -4.591 -6.763 1.00 75.06 128 THR A N 1
ATOM 1015 C CA . THR A 1 128 ? 27.166 -3.995 -6.811 1.00 75.06 128 THR A CA 1
ATOM 1016 C C . THR A 1 128 ? 28.063 -4.526 -5.700 1.00 75.06 128 THR A C 1
ATOM 1018 O O . THR A 1 128 ? 29.171 -4.964 -5.985 1.00 75.06 128 THR A O 1
ATOM 1021 N N . THR A 1 129 ? 27.573 -4.564 -4.459 1.00 70.06 129 THR A N 1
ATOM 1022 C CA . THR A 1 129 ? 28.384 -4.791 -3.258 1.00 70.06 129 THR A CA 1
ATOM 1023 C C . THR A 1 129 ? 28.017 -6.117 -2.592 1.00 70.06 129 THR A C 1
ATOM 1025 O O . THR A 1 129 ? 26.862 -6.382 -2.246 1.00 70.06 129 THR A O 1
ATOM 1028 N N . ARG A 1 130 ? 29.008 -6.991 -2.377 1.00 63.84 130 ARG A N 1
ATOM 1029 C CA . ARG A 1 130 ? 28.782 -8.289 -1.721 1.00 63.84 130 ARG A CA 1
ATOM 1030 C C . ARG A 1 130 ? 28.563 -8.098 -0.215 1.00 63.84 130 ARG A C 1
ATOM 1032 O O . ARG A 1 130 ? 29.492 -7.747 0.499 1.00 63.84 130 ARG A O 1
ATOM 1039 N N . GLY A 1 131 ? 27.362 -8.415 0.275 1.00 60.22 131 GLY A N 1
ATOM 1040 C CA . GLY A 1 131 ? 27.111 -8.648 1.707 1.00 60.22 131 GLY A CA 1
ATOM 1041 C C . GLY A 1 131 ? 26.294 -7.587 2.446 1.00 60.22 131 GLY A C 1
ATOM 1042 O O . GLY A 1 131 ? 25.994 -7.788 3.620 1.00 60.22 131 GLY A O 1
ATOM 1043 N N . ILE A 1 132 ? 25.879 -6.507 1.782 1.00 65.69 132 ILE A N 1
ATOM 1044 C CA . ILE A 1 132 ? 24.853 -5.608 2.324 1.00 65.69 132 ILE A CA 1
ATOM 1045 C C . ILE A 1 132 ? 23.496 -6.192 1.931 1.00 65.69 132 ILE A C 1
ATOM 1047 O O . ILE A 1 132 ? 23.276 -6.502 0.766 1.00 65.69 132 ILE A O 1
ATOM 1051 N N . ASP A 1 133 ? 22.606 -6.403 2.899 1.00 67.56 133 ASP A N 1
ATOM 1052 C CA . ASP A 1 133 ? 21.214 -6.759 2.621 1.00 67.56 133 ASP A CA 1
ATOM 1053 C C . ASP A 1 133 ? 20.367 -5.490 2.680 1.00 67.56 133 ASP A C 1
ATOM 1055 O O . ASP A 1 133 ? 19.783 -5.143 3.710 1.00 67.56 133 ASP A O 1
ATOM 1059 N N . GLU A 1 134 ? 20.373 -4.731 1.584 1.00 80.31 134 GLU A N 1
ATOM 1060 C CA . GLU A 1 134 ? 19.525 -3.552 1.476 1.00 80.31 134 GLU A CA 1
ATOM 1061 C C . GLU A 1 134 ? 18.043 -3.954 1.384 1.00 80.31 134 GLU A C 1
ATOM 1063 O O . GLU A 1 134 ? 17.671 -4.950 0.755 1.00 80.31 134 GLU A O 1
ATOM 1068 N N . LYS A 1 135 ? 17.187 -3.153 2.022 1.00 85.44 135 LYS A N 1
ATOM 1069 C CA . LYS A 1 135 ? 15.728 -3.272 1.962 1.00 85.44 135 LYS A CA 1
ATOM 1070 C C . LYS A 1 135 ? 15.165 -2.335 0.906 1.00 85.44 135 LYS A C 1
ATOM 1072 O O . LYS A 1 135 ? 15.668 -1.230 0.715 1.00 85.44 135 LYS A O 1
ATOM 1077 N N . ALA A 1 136 ? 14.085 -2.754 0.257 1.00 87.50 136 ALA A N 1
ATOM 1078 C CA . ALA A 1 136 ? 13.403 -1.926 -0.728 1.00 87.50 136 ALA A CA 1
ATOM 1079 C C . ALA A 1 136 ? 12.866 -0.642 -0.079 1.00 87.50 136 ALA A C 1
ATOM 1081 O O . ALA A 1 136 ? 12.428 -0.646 1.075 1.00 87.50 136 ALA A O 1
ATOM 1082 N N . ARG A 1 137 ? 12.865 0.469 -0.816 1.00 89.62 137 ARG A N 1
ATOM 1083 C CA . ARG A 1 137 ? 12.214 1.708 -0.366 1.00 89.62 137 ARG A CA 1
ATOM 1084 C C . ARG A 1 137 ? 10.689 1.539 -0.335 1.00 89.62 137 ARG A C 1
ATOM 1086 O O . ARG A 1 137 ? 10.139 0.595 -0.899 1.00 89.62 137 ARG A O 1
ATOM 1093 N N . THR A 1 138 ? 10.008 2.463 0.342 1.00 87.06 138 THR A N 1
ATOM 1094 C CA . THR A 1 138 ? 8.543 2.472 0.442 1.00 87.06 138 THR A CA 1
ATOM 1095 C C . THR A 1 138 ? 7.903 2.455 -0.940 1.00 87.06 138 THR A C 1
ATOM 1097 O O . THR A 1 138 ? 8.186 3.332 -1.753 1.00 87.06 138 THR A O 1
ATOM 1100 N N . LEU A 1 139 ? 6.973 1.526 -1.175 1.00 88.56 139 LEU A N 1
ATOM 1101 C CA . LEU A 1 139 ? 6.158 1.544 -2.387 1.00 88.56 139 LEU A CA 1
ATOM 1102 C C . LEU A 1 139 ? 5.215 2.756 -2.344 1.00 88.56 139 LEU A C 1
ATOM 1104 O O . LEU A 1 139 ? 4.349 2.849 -1.471 1.00 88.56 139 LEU A O 1
ATOM 1108 N N . LEU A 1 140 ? 5.398 3.705 -3.262 1.00 88.00 140 LEU A N 1
ATOM 1109 C CA . LEU A 1 140 ? 4.589 4.922 -3.330 1.00 88.00 140 LEU A CA 1
ATOM 1110 C C . LEU A 1 140 ? 3.363 4.702 -4.221 1.00 88.00 140 LEU A C 1
ATOM 1112 O O . LEU A 1 140 ? 3.484 4.192 -5.330 1.00 88.00 140 LEU A O 1
ATOM 1116 N N . ALA A 1 141 ? 2.187 5.112 -3.743 1.00 87.12 141 ALA A N 1
ATOM 1117 C CA . ALA A 1 141 ? 0.925 4.953 -4.472 1.00 87.12 141 ALA A CA 1
ATOM 1118 C C . ALA A 1 141 ? 0.615 6.107 -5.440 1.00 87.12 141 ALA A C 1
ATOM 1120 O O . ALA A 1 141 ? -0.253 5.981 -6.301 1.00 87.12 141 ALA A O 1
ATOM 1121 N N . SER A 1 142 ? 1.278 7.258 -5.297 1.00 85.06 142 SER A N 1
ATOM 1122 C CA . SER A 1 142 ? 0.983 8.428 -6.124 1.00 85.06 142 SER A CA 1
ATOM 1123 C C . SER A 1 142 ? 1.464 8.221 -7.558 1.00 85.06 142 SER A C 1
ATOM 1125 O O . SER A 1 142 ? 2.606 7.827 -7.779 1.00 85.06 142 SER A O 1
ATOM 1127 N N . TYR A 1 143 ? 0.619 8.540 -8.542 1.00 84.50 143 TYR A N 1
ATOM 1128 C CA . TYR A 1 143 ? 0.893 8.297 -9.965 1.00 84.50 143 TYR A CA 1
ATOM 1129 C C . TYR A 1 143 ? 2.259 8.823 -10.429 1.00 84.50 143 TYR A C 1
ATOM 1131 O O . TYR A 1 143 ? 3.017 8.110 -11.072 1.00 84.50 143 TYR A O 1
ATOM 1139 N N . GLY A 1 144 ? 2.638 10.040 -10.023 1.00 84.25 144 GLY A N 1
ATOM 1140 C CA . GLY A 1 144 ? 3.936 10.624 -10.387 1.00 84.25 144 GLY A CA 1
ATOM 1141 C C . GLY A 1 144 ? 5.160 9.943 -9.761 1.00 84.25 144 GLY A C 1
ATOM 1142 O O . GLY A 1 144 ? 6.280 10.297 -10.111 1.00 84.25 144 GLY A O 1
ATOM 1143 N N . ARG A 1 145 ? 4.972 9.011 -8.818 1.00 85.38 145 ARG A N 1
ATOM 1144 C CA . ARG A 1 145 ? 6.056 8.311 -8.109 1.00 85.38 145 ARG A CA 1
ATOM 1145 C C . ARG A 1 145 ? 5.933 6.789 -8.117 1.00 85.38 145 ARG A C 1
ATOM 1147 O O . ARG A 1 145 ? 6.816 6.094 -7.630 1.00 85.38 145 ARG A O 1
ATOM 1154 N N . ILE A 1 146 ? 4.849 6.259 -8.667 1.00 85.44 146 ILE A N 1
ATOM 1155 C CA . ILE A 1 146 ? 4.530 4.832 -8.629 1.00 85.44 146 ILE A CA 1
ATOM 1156 C C . ILE A 1 146 ? 5.536 3.966 -9.393 1.00 85.44 146 ILE A C 1
ATOM 1158 O O . ILE A 1 146 ? 5.764 2.805 -9.045 1.00 85.44 146 ILE A O 1
ATOM 1162 N N . GLY A 1 147 ? 6.161 4.552 -10.411 1.00 82.50 147 GLY A N 1
ATOM 1163 C CA . GLY A 1 147 ? 7.265 3.989 -11.176 1.00 82.50 147 GLY A CA 1
ATOM 1164 C C . GLY A 1 147 ? 8.538 4.813 -11.032 1.00 82.50 147 GLY A C 1
ATOM 1165 O O . GLY A 1 147 ? 9.302 4.856 -11.987 1.00 82.50 147 GLY A O 1
ATOM 1166 N N . ASP A 1 148 ? 8.731 5.513 -9.903 1.00 84.62 148 ASP A N 1
ATOM 1167 C CA . ASP A 1 148 ? 9.908 6.358 -9.686 1.00 84.62 148 ASP A CA 1
ATOM 1168 C C . ASP A 1 148 ? 11.196 5.521 -9.817 1.00 84.62 148 ASP A C 1
ATOM 1170 O O . ASP A 1 148 ? 11.462 4.662 -8.963 1.00 84.62 148 ASP A O 1
ATOM 1174 N N . PRO A 1 149 ? 12.007 5.798 -10.855 1.00 78.00 149 PRO A N 1
ATOM 1175 C CA . PRO A 1 149 ? 13.300 5.173 -11.082 1.00 78.00 149 PRO A CA 1
ATOM 1176 C C . PRO A 1 149 ? 14.160 5.140 -9.814 1.00 78.00 149 PRO A C 1
ATOM 1178 O O . PRO A 1 149 ? 14.741 4.129 -9.448 1.00 78.00 149 PRO A O 1
ATOM 1181 N N . SER A 1 150 ? 14.210 6.240 -9.071 1.00 76.25 150 SER A N 1
ATOM 1182 C CA . SER A 1 150 ? 15.148 6.394 -7.958 1.00 76.25 150 SER A CA 1
ATOM 1183 C C . SER A 1 150 ? 14.882 5.464 -6.768 1.00 76.25 150 SER A C 1
ATOM 1185 O O . SER A 1 150 ? 15.735 5.339 -5.891 1.00 76.25 150 SER A O 1
ATOM 1187 N N . THR A 1 151 ? 13.717 4.808 -6.717 1.00 74.38 151 THR A N 1
ATOM 1188 C CA . THR A 1 151 ? 13.304 3.990 -5.565 1.00 74.38 151 THR A CA 1
ATOM 1189 C C . THR A 1 151 ? 12.878 2.565 -5.913 1.00 74.38 151 THR A C 1
ATOM 1191 O O . THR A 1 151 ? 12.777 1.745 -5.001 1.00 74.38 151 THR A O 1
ATOM 1194 N N . MET A 1 152 ? 12.661 2.250 -7.198 1.00 86.00 152 MET A N 1
ATOM 1195 C CA . MET A 1 152 ? 11.944 1.037 -7.620 1.00 86.00 152 MET A CA 1
ATOM 1196 C C . MET A 1 152 ? 12.673 0.212 -8.694 1.00 86.00 152 MET A C 1
ATOM 1198 O O . MET A 1 152 ? 12.009 -0.409 -9.525 1.00 86.00 152 MET A O 1
ATOM 1202 N N . TYR A 1 153 ? 14.011 0.184 -8.690 1.00 90.44 153 TYR A N 1
ATOM 1203 C CA . TYR A 1 153 ? 14.793 -0.716 -9.550 1.00 90.44 153 TYR A CA 1
ATOM 1204 C C . TYR A 1 153 ? 15.292 -1.959 -8.820 1.00 90.44 153 TYR A C 1
ATOM 1206 O O . TYR A 1 153 ? 15.682 -1.918 -7.655 1.00 90.44 153 TYR A O 1
ATOM 1214 N N . LYS A 1 154 ? 15.377 -3.039 -9.588 1.00 92.38 154 LYS A N 1
ATOM 1215 C CA . LYS A 1 154 ? 16.189 -4.227 -9.354 1.00 92.38 154 LYS A CA 1
ATOM 1216 C C . LYS A 1 154 ? 17.347 -4.243 -10.350 1.00 92.38 154 LYS A C 1
ATOM 1218 O O . LYS A 1 154 ? 17.245 -3.695 -11.448 1.00 92.38 154 LYS A O 1
ATOM 1223 N N . ALA A 1 155 ? 18.445 -4.876 -9.962 1.00 93.25 155 ALA A N 1
ATOM 1224 C CA . ALA A 1 155 ? 19.612 -5.066 -10.810 1.00 93.25 155 ALA A CA 1
ATOM 1225 C C . ALA A 1 155 ? 20.068 -6.527 -10.799 1.00 93.25 155 ALA A C 1
ATOM 1227 O O . ALA A 1 155 ? 19.899 -7.231 -9.799 1.00 93.25 155 ALA A O 1
ATOM 1228 N N . ARG A 1 156 ? 20.663 -6.982 -11.899 1.00 93.00 156 ARG A N 1
ATOM 1229 C CA . ARG A 1 156 ? 21.370 -8.266 -11.979 1.00 93.00 156 ARG A CA 1
ATOM 1230 C C . ARG A 1 156 ? 22.586 -8.151 -12.883 1.00 93.00 156 ARG A C 1
ATOM 1232 O O . ARG A 1 156 ? 22.688 -7.225 -13.679 1.00 93.00 156 ARG A O 1
ATOM 1239 N N . VAL A 1 157 ? 23.499 -9.103 -12.765 1.00 93.50 157 VAL A N 1
ATOM 1240 C CA . VAL A 1 157 ? 24.658 -9.197 -13.658 1.00 93.50 157 VAL A CA 1
ATOM 1241 C C . VAL A 1 157 ? 24.183 -9.599 -15.055 1.00 93.50 157 VAL A C 1
ATOM 1243 O O . VAL A 1 157 ? 23.366 -10.514 -15.177 1.00 93.50 157 VAL A O 1
ATOM 1246 N N . LYS A 1 158 ? 24.675 -8.913 -16.092 1.00 95.25 158 LYS A N 1
ATOM 1247 C CA . LYS A 1 158 ? 24.373 -9.243 -17.491 1.00 95.25 158 LYS A CA 1
ATOM 1248 C C . LYS A 1 158 ? 24.845 -10.655 -17.831 1.00 95.25 158 LYS A C 1
ATOM 1250 O O . LYS A 1 158 ? 25.886 -11.116 -17.363 1.00 95.25 158 LYS A O 1
ATOM 1255 N N . GLU A 1 159 ? 24.091 -11.327 -18.692 1.00 94.69 159 GLU A N 1
ATOM 1256 C CA . GLU A 1 159 ? 24.472 -12.641 -19.202 1.00 94.69 159 GLU A CA 1
ATOM 1257 C C . GLU A 1 159 ? 25.839 -12.580 -19.909 1.00 94.69 159 GLU A C 1
ATOM 1259 O O . GLU A 1 159 ? 26.131 -11.641 -20.650 1.00 94.69 159 GLU A O 1
ATOM 1264 N N . GLY A 1 160 ? 26.696 -13.570 -19.645 1.00 94.12 160 GLY A N 1
ATOM 1265 C CA . GLY A 1 160 ? 28.044 -13.658 -20.215 1.00 94.12 160 GLY A CA 1
ATOM 1266 C C . GLY A 1 160 ? 29.133 -12.877 -19.469 1.00 94.12 160 GLY A C 1
ATOM 1267 O O . GLY A 1 160 ? 30.306 -13.027 -19.805 1.00 94.12 160 GLY A O 1
ATOM 1268 N N . VAL A 1 161 ? 28.794 -12.089 -18.443 1.00 92.62 161 VAL A N 1
ATOM 1269 C CA . VAL A 1 161 ? 29.803 -11.433 -17.598 1.00 92.62 161 VAL A CA 1
ATOM 1270 C C . VAL A 1 161 ? 30.370 -12.433 -16.590 1.00 92.62 161 VAL A C 1
ATOM 1272 O O . VAL A 1 161 ? 29.697 -12.841 -15.642 1.00 92.62 161 VAL A O 1
ATOM 1275 N N . ASP A 1 162 ? 31.642 -12.792 -16.758 1.00 92.81 162 ASP A N 1
ATOM 1276 C CA . ASP A 1 162 ? 32.390 -13.543 -15.753 1.00 92.81 162 ASP A CA 1
ATOM 1277 C C . ASP A 1 162 ? 32.913 -12.603 -14.658 1.00 92.81 162 ASP A C 1
ATOM 1279 O O . ASP A 1 162 ? 33.983 -11.996 -14.747 1.00 92.81 162 ASP A O 1
ATOM 1283 N N . VAL A 1 163 ? 32.122 -12.490 -13.591 1.00 90.75 163 VAL A N 1
ATOM 1284 C CA . VAL A 1 163 ? 32.438 -11.640 -12.437 1.00 90.75 163 VAL A CA 1
ATOM 1285 C C . VAL A 1 163 ? 33.753 -12.052 -11.771 1.00 90.75 163 VAL A C 1
ATOM 1287 O O . VAL A 1 163 ? 34.451 -11.191 -11.243 1.00 90.75 163 VAL A O 1
ATOM 1290 N N . ALA A 1 164 ? 34.097 -13.346 -11.769 1.00 90.44 164 ALA A N 1
ATOM 1291 C CA . ALA A 1 164 ? 35.261 -13.851 -11.044 1.00 90.44 164 ALA A CA 1
ATOM 1292 C C . ALA A 1 164 ? 36.584 -13.511 -11.742 1.00 90.44 164 ALA A C 1
ATOM 1294 O O . ALA A 1 164 ? 37.583 -13.293 -11.059 1.00 90.44 164 ALA A O 1
ATOM 1295 N N . SER A 1 165 ? 36.595 -13.450 -13.077 1.00 92.38 165 SER A N 1
ATOM 1296 C CA . SER A 1 165 ? 37.778 -13.036 -13.840 1.00 92.38 165 SER A CA 1
ATOM 1297 C C . SER A 1 165 ? 37.899 -11.521 -13.988 1.00 92.38 165 SER A C 1
ATOM 1299 O O . SER A 1 165 ? 39.018 -11.011 -14.046 1.00 92.38 165 SER A O 1
ATOM 1301 N N . LYS A 1 166 ? 36.776 -10.792 -14.028 1.00 93.31 166 LYS A N 1
ATOM 1302 C CA . LYS A 1 166 ? 36.776 -9.341 -14.262 1.00 93.31 166 LYS A CA 1
ATOM 1303 C C . LYS A 1 166 ? 36.968 -8.502 -12.997 1.00 93.31 166 LYS A C 1
ATOM 1305 O O . LYS A 1 166 ? 37.573 -7.433 -13.070 1.00 93.31 166 LYS A O 1
ATOM 1310 N N . TYR A 1 167 ? 36.486 -8.970 -11.845 1.00 89.88 167 TYR A N 1
ATOM 1311 C CA . TYR A 1 167 ? 36.507 -8.207 -10.596 1.00 89.88 167 TYR A CA 1
ATOM 1312 C C . TYR A 1 167 ? 37.253 -8.958 -9.493 1.00 89.88 167 TYR A C 1
ATOM 1314 O O . TYR A 1 167 ? 37.046 -10.152 -9.274 1.00 89.88 167 TYR A O 1
ATOM 1322 N N . ALA A 1 168 ? 38.104 -8.241 -8.752 1.00 89.19 168 ALA A N 1
ATOM 1323 C CA . ALA A 1 168 ? 38.759 -8.802 -7.575 1.00 89.19 168 ALA A CA 1
ATOM 1324 C C . ALA A 1 168 ? 37.711 -9.251 -6.533 1.00 89.19 168 ALA A C 1
ATOM 1326 O O . ALA A 1 168 ? 36.645 -8.634 -6.426 1.00 89.19 168 ALA A O 1
ATOM 1327 N N . PRO A 1 169 ? 37.984 -10.292 -5.724 1.00 84.06 169 PRO A N 1
ATOM 1328 C CA . PRO A 1 169 ? 37.074 -10.704 -4.661 1.00 84.06 169 PRO A CA 1
ATOM 1329 C C . PRO A 1 169 ? 36.711 -9.534 -3.733 1.00 84.06 169 PRO A C 1
ATOM 1331 O O . PRO A 1 169 ? 37.579 -8.951 -3.091 1.00 84.06 169 PRO A O 1
ATOM 1334 N N . GLY A 1 170 ? 35.420 -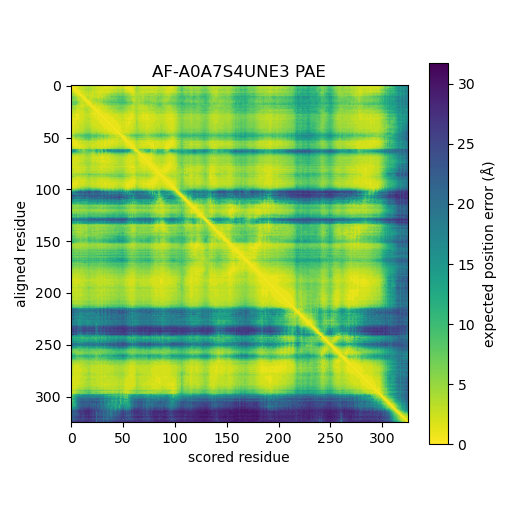9.200 -3.668 1.00 81.50 170 GLY A N 1
ATOM 1335 C CA . GLY A 1 170 ? 34.902 -8.099 -2.845 1.00 81.50 170 GLY A CA 1
ATOM 1336 C C . GLY A 1 170 ? 34.878 -6.726 -3.524 1.00 81.50 170 GLY A C 1
ATOM 1337 O O . GLY A 1 170 ? 34.348 -5.797 -2.927 1.00 81.50 170 GLY A O 1
ATOM 1338 N N . ALA A 1 171 ? 35.396 -6.593 -4.750 1.00 85.69 171 ALA A N 1
ATOM 1339 C CA . ALA A 1 171 ? 35.241 -5.373 -5.536 1.00 85.69 171 ALA A CA 1
ATOM 1340 C C . ALA A 1 171 ? 33.793 -5.202 -6.020 1.00 85.69 171 ALA A C 1
ATOM 1342 O O . ALA A 1 171 ? 33.092 -6.189 -6.272 1.00 85.69 171 ALA A O 1
ATOM 1343 N N . ASP A 1 172 ? 33.372 -3.944 -6.165 1.00 87.94 172 ASP A N 1
ATOM 1344 C CA . ASP A 1 172 ? 32.060 -3.613 -6.709 1.00 87.94 172 ASP A CA 1
ATOM 1345 C C . ASP A 1 172 ? 31.981 -3.952 -8.205 1.00 87.94 172 ASP A C 1
ATOM 1347 O O . ASP A 1 172 ? 32.925 -3.712 -8.963 1.00 87.94 172 ASP A O 1
ATOM 1351 N N . ILE A 1 173 ? 30.838 -4.492 -8.635 1.00 89.12 173 ILE A N 1
ATOM 1352 C CA . ILE A 1 173 ? 30.554 -4.725 -10.059 1.00 89.12 173 ILE A CA 1
ATOM 1353 C C . ILE A 1 173 ? 30.254 -3.381 -10.734 1.00 89.12 173 ILE A C 1
ATOM 1355 O O . ILE A 1 173 ? 29.430 -2.605 -10.247 1.00 89.12 173 ILE A O 1
ATOM 1359 N N . GLY A 1 174 ? 30.912 -3.116 -11.866 1.00 90.88 174 GLY A N 1
ATOM 1360 C CA . GLY A 1 174 ? 30.707 -1.901 -12.654 1.00 90.88 174 GLY A CA 1
ATOM 1361 C C . GLY A 1 174 ? 29.286 -1.816 -13.214 1.00 90.88 174 GLY A C 1
ATOM 1362 O O . GLY A 1 174 ? 28.705 -2.821 -13.626 1.00 90.88 174 GLY A O 1
ATOM 1363 N N . ALA A 1 175 ? 28.711 -0.611 -13.247 1.00 90.81 175 ALA A N 1
ATOM 1364 C CA . ALA A 1 175 ? 27.344 -0.392 -13.727 1.00 90.81 175 ALA A CA 1
ATOM 1365 C C . ALA A 1 175 ? 27.151 -0.828 -15.193 1.00 90.81 175 ALA A C 1
ATOM 1367 O O . ALA A 1 175 ? 26.053 -1.210 -15.592 1.00 90.81 175 ALA A O 1
ATOM 1368 N N . GLU A 1 176 ? 28.219 -0.815 -15.993 1.00 93.88 176 GLU A N 1
ATOM 1369 C CA . GLU A 1 176 ? 28.241 -1.286 -17.377 1.00 93.88 176 GLU A CA 1
ATOM 1370 C C . GLU A 1 176 ? 27.964 -2.789 -17.525 1.00 93.88 176 GLU A C 1
ATOM 1372 O O . GLU A 1 176 ? 27.482 -3.217 -18.576 1.00 93.88 176 GLU A O 1
ATOM 1377 N N . ASP A 1 177 ? 28.193 -3.572 -16.473 1.00 94.88 177 ASP A N 1
ATOM 1378 C CA . ASP A 1 177 ? 27.985 -5.022 -16.432 1.00 94.88 177 ASP A CA 1
ATOM 1379 C C . ASP A 1 177 ? 26.672 -5.419 -15.749 1.00 94.88 177 ASP A C 1
ATOM 1381 O O . ASP A 1 177 ? 26.360 -6.606 -15.617 1.00 94.88 177 ASP A 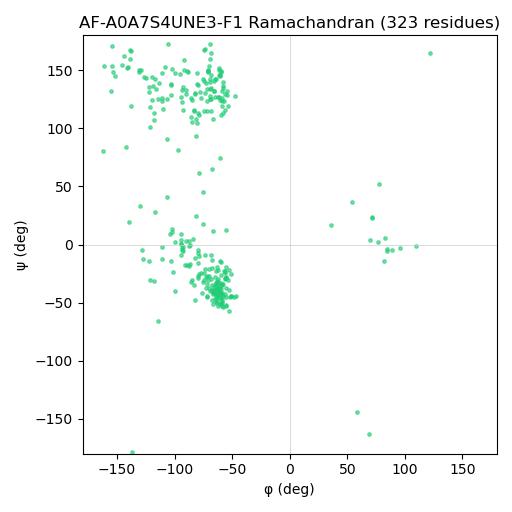O 1
ATOM 1385 N N . LEU A 1 178 ? 25.883 -4.429 -15.330 1.00 94.19 178 LEU A N 1
ATOM 1386 C CA . LEU A 1 178 ? 24.594 -4.630 -14.692 1.00 94.19 178 LEU A CA 1
ATOM 1387 C C . LEU A 1 178 ? 23.445 -4.347 -15.661 1.00 94.19 178 LEU A C 1
ATOM 1389 O O . LEU A 1 178 ? 23.445 -3.390 -16.437 1.00 94.19 178 LEU A O 1
ATOM 1393 N N . GLU A 1 179 ? 22.442 -5.210 -15.609 1.00 94.94 179 GLU A N 1
ATOM 1394 C CA . GLU A 1 179 ? 21.122 -4.987 -16.176 1.00 94.94 179 GLU A CA 1
ATOM 1395 C C . GLU A 1 179 ? 20.222 -4.413 -15.079 1.00 94.94 179 GLU A C 1
ATOM 1397 O O . GLU A 1 179 ? 20.188 -4.945 -13.968 1.00 94.94 179 GLU A O 1
ATOM 1402 N N . TYR A 1 180 ? 19.487 -3.345 -15.389 1.00 93.62 180 TYR A N 1
ATOM 1403 C CA . TYR A 1 180 ? 18.535 -2.708 -14.480 1.00 93.62 180 TYR A CA 1
ATOM 1404 C C . TYR A 1 180 ? 17.116 -2.874 -15.016 1.00 93.62 180 TYR A C 1
ATOM 1406 O O . TYR A 1 180 ? 16.880 -2.709 -16.212 1.00 93.62 180 TYR A O 1
ATOM 1414 N N . ASN A 1 181 ? 16.165 -3.155 -14.130 1.00 94.06 181 ASN A N 1
ATOM 1415 C CA . ASN A 1 181 ? 14.746 -3.216 -14.471 1.00 94.06 181 ASN A CA 1
ATOM 1416 C C . ASN A 1 181 ? 13.888 -2.729 -13.300 1.00 94.06 181 ASN A C 1
ATOM 1418 O O . ASN A 1 181 ? 14.327 -2.765 -12.152 1.00 94.06 181 ASN A O 1
ATOM 1422 N N . LEU A 1 182 ? 12.684 -2.230 -13.567 1.00 92.56 182 LEU A N 1
ATOM 1423 C CA . LEU A 1 182 ? 11.754 -1.828 -12.513 1.00 92.56 182 LEU A CA 1
ATOM 1424 C C . LEU A 1 182 ? 11.222 -3.057 -11.767 1.00 92.56 182 LEU A C 1
ATOM 1426 O O . LEU A 1 182 ? 11.135 -4.147 -12.332 1.00 92.56 182 LEU A O 1
ATOM 1430 N N . PHE A 1 183 ? 10.820 -2.878 -10.507 1.00 93.38 183 PHE A N 1
ATOM 1431 C CA . PHE A 1 183 ? 10.037 -3.899 -9.813 1.00 93.38 183 PHE A CA 1
ATOM 1432 C C . PHE A 1 183 ? 8.720 -4.151 -10.536 1.00 93.38 183 PHE A C 1
ATOM 1434 O O . PHE A 1 183 ? 7.902 -3.238 -10.705 1.00 93.38 183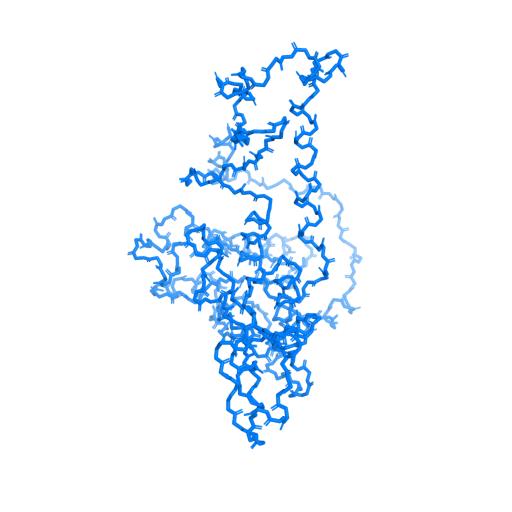 PHE A O 1
ATOM 1441 N N . GLU A 1 184 ? 8.502 -5.414 -10.876 1.00 94.94 184 GLU A N 1
ATOM 1442 C CA . GLU A 1 184 ? 7.241 -5.906 -11.411 1.00 94.94 184 GLU A CA 1
ATOM 1443 C C . GLU A 1 184 ? 6.182 -5.980 -10.305 1.00 94.94 184 GLU A C 1
ATOM 1445 O O . GLU A 1 184 ? 6.479 -5.879 -9.110 1.00 94.94 184 GLU A O 1
ATOM 1450 N N . THR A 1 185 ? 4.920 -6.182 -10.686 1.00 95.69 185 THR A N 1
ATOM 1451 C CA . THR A 1 185 ? 3.821 -6.316 -9.720 1.00 95.69 185 THR A CA 1
ATOM 1452 C C . THR A 1 185 ? 4.070 -7.471 -8.748 1.00 95.69 185 THR A C 1
ATOM 1454 O O . THR A 1 185 ? 3.958 -7.273 -7.539 1.00 95.69 185 THR A O 1
ATOM 1457 N N . GLY A 1 186 ? 4.523 -8.627 -9.247 1.00 95.00 186 GLY A N 1
ATOM 1458 C CA . GLY A 1 186 ? 4.874 -9.776 -8.410 1.00 95.00 186 GLY A CA 1
ATOM 1459 C C . GLY A 1 186 ? 6.025 -9.509 -7.430 1.00 95.00 186 GLY A C 1
ATOM 1460 O O . GLY A 1 186 ? 6.004 -10.012 -6.305 1.00 95.00 186 GLY A O 1
ATOM 1461 N N . ASP A 1 187 ? 7.012 -8.682 -7.801 1.00 94.62 187 ASP A N 1
ATOM 1462 C CA . ASP A 1 187 ? 8.073 -8.259 -6.871 1.00 94.62 187 ASP A CA 1
ATOM 1463 C C . ASP A 1 187 ? 7.481 -7.429 -5.727 1.00 94.62 187 ASP A C 1
ATOM 1465 O O . ASP A 1 187 ? 7.778 -7.655 -4.554 1.00 94.62 187 ASP A O 1
ATOM 1469 N N . ARG A 1 188 ? 6.596 -6.485 -6.063 1.00 94.75 188 ARG A N 1
ATOM 1470 C CA . ARG A 1 188 ? 5.944 -5.596 -5.095 1.00 94.75 188 ARG A CA 1
ATOM 1471 C C . ARG A 1 188 ? 5.009 -6.349 -4.153 1.00 94.75 188 ARG A C 1
ATOM 1473 O O . ARG A 1 188 ? 4.991 -6.046 -2.964 1.00 94.75 188 ARG A O 1
ATOM 1480 N N . GLU A 1 189 ? 4.273 -7.342 -4.645 1.00 95.00 189 GLU A N 1
ATOM 1481 C CA . GLU A 1 189 ? 3.457 -8.232 -3.810 1.00 95.00 189 GLU A CA 1
ATOM 1482 C C . GLU A 1 189 ? 4.322 -8.960 -2.778 1.00 95.00 189 GLU A C 1
ATOM 1484 O O . GLU A 1 189 ? 4.046 -8.870 -1.580 1.00 95.00 189 GLU A O 1
ATOM 1489 N N . ARG A 1 190 ? 5.430 -9.578 -3.212 1.00 93.19 190 ARG A N 1
ATOM 1490 C CA . ARG A 1 190 ? 6.381 -10.244 -2.307 1.00 93.19 190 ARG A CA 1
ATOM 1491 C C . ARG A 1 190 ? 6.973 -9.279 -1.283 1.00 93.19 190 ARG A C 1
ATOM 1493 O O . ARG A 1 190 ? 7.061 -9.625 -0.107 1.00 93.19 190 ARG A O 1
ATOM 1500 N N . LEU A 1 191 ? 7.332 -8.063 -1.700 1.00 92.62 191 LEU A N 1
ATOM 1501 C CA . LEU A 1 191 ? 7.844 -7.023 -0.798 1.00 92.62 191 LEU A CA 1
ATOM 1502 C C . LEU A 1 191 ? 6.820 -6.597 0.269 1.00 92.62 191 LEU A C 1
ATOM 1504 O O . LEU A 1 191 ? 7.204 -6.216 1.376 1.00 92.62 191 LEU A O 1
ATOM 1508 N N . MET A 1 192 ? 5.527 -6.679 -0.047 1.00 94.00 192 MET A N 1
ATOM 1509 C CA . MET A 1 192 ? 4.422 -6.410 0.878 1.00 94.00 192 MET A CA 1
ATOM 1510 C C . MET A 1 192 ? 3.997 -7.643 1.692 1.00 94.00 192 MET A C 1
ATOM 1512 O O . MET A 1 192 ? 3.108 -7.528 2.535 1.00 94.00 192 MET A O 1
ATOM 1516 N N . GLY A 1 193 ? 4.629 -8.802 1.471 1.00 92.50 193 GLY A N 1
ATOM 1517 C CA . GLY A 1 193 ? 4.286 -10.089 2.087 1.00 92.50 193 GLY A CA 1
ATOM 1518 C C . GLY A 1 193 ? 2.983 -10.702 1.570 1.00 92.50 193 GLY A C 1
ATOM 1519 O O . GLY A 1 193 ? 2.348 -11.482 2.277 1.00 92.50 193 GLY A O 1
ATOM 1520 N N . LEU A 1 194 ? 2.568 -10.335 0.358 1.00 93.62 194 LEU A N 1
ATOM 1521 C CA . LEU A 1 194 ? 1.410 -10.900 -0.325 1.00 93.62 194 LEU A CA 1
ATOM 1522 C C . LEU A 1 194 ? 1.825 -12.090 -1.207 1.00 93.62 194 LEU A C 1
ATOM 1524 O O . LEU A 1 194 ? 2.942 -12.104 -1.737 1.00 93.62 194 LEU A O 1
ATOM 1528 N N . PRO A 1 195 ? 0.932 -13.078 -1.410 1.00 92.88 195 PRO A N 1
ATOM 1529 C CA . PRO A 1 195 ? 1.123 -14.099 -2.433 1.00 92.88 195 PRO A CA 1
ATOM 1530 C C . PRO A 1 19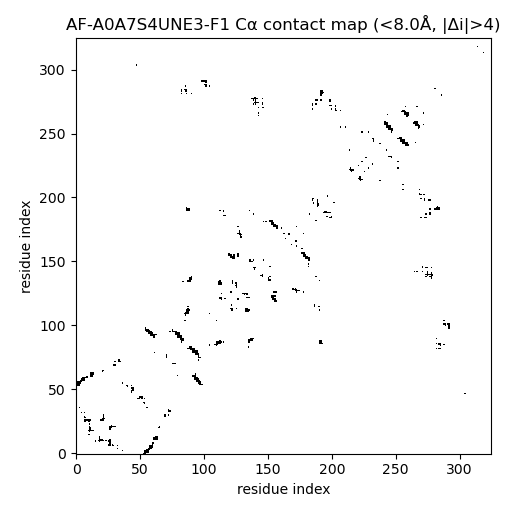5 ? 1.233 -13.480 -3.831 1.00 92.88 195 PRO A C 1
ATOM 1532 O O . PRO A 1 195 ? 0.594 -12.473 -4.129 1.00 92.88 195 PRO A O 1
ATOM 1535 N N . GLU A 1 196 ? 2.000 -14.119 -4.709 1.00 93.06 196 GLU A N 1
ATOM 1536 C CA . GLU A 1 196 ? 2.122 -13.685 -6.101 1.00 93.06 196 GLU A CA 1
ATOM 1537 C C . GLU A 1 196 ? 0.794 -13.846 -6.859 1.00 93.06 196 GLU A C 1
ATOM 1539 O O . GLU A 1 196 ? 0.128 -14.888 -6.804 1.00 93.06 196 GLU A O 1
ATOM 1544 N N . GLY A 1 197 ? 0.408 -12.798 -7.576 1.00 94.88 197 GLY A N 1
ATOM 1545 C CA . GLY A 1 197 ? -0.869 -12.671 -8.256 1.00 94.88 197 GLY A CA 1
ATOM 1546 C C . GLY A 1 197 ? -2.023 -12.204 -7.367 1.00 94.88 197 GLY A C 1
ATOM 1547 O O . GLY A 1 197 ? -3.157 -12.218 -7.842 1.00 94.88 197 GLY A O 1
ATOM 1548 N N . TYR A 1 198 ? -1.784 -11.834 -6.103 1.00 96.81 198 TYR A N 1
ATOM 1549 C CA . TYR A 1 198 ? -2.843 -11.411 -5.177 1.00 96.81 198 TYR A CA 1
ATOM 1550 C C . TYR A 1 198 ? -3.566 -10.134 -5.636 1.00 96.81 198 TYR A C 1
ATOM 1552 O O . TYR A 1 198 ? -4.791 -10.062 -5.572 1.00 96.81 198 TYR A O 1
ATOM 1560 N N . VAL A 1 199 ? -2.821 -9.137 -6.109 1.00 96.69 199 VAL A N 1
ATOM 1561 C CA . VAL A 1 199 ? -3.337 -7.890 -6.694 1.00 96.69 199 VAL A CA 1
ATOM 1562 C C . VAL A 1 199 ? -3.298 -7.954 -8.215 1.00 96.69 199 VAL A C 1
ATOM 1564 O O . VAL A 1 199 ? -4.238 -7.506 -8.869 1.00 96.69 199 VAL A O 1
ATOM 1567 N N . GLU A 1 200 ? -2.236 -8.522 -8.785 1.00 96.50 200 GLU A N 1
ATOM 1568 C CA . GLU A 1 200 ? -2.032 -8.542 -10.232 1.00 96.50 200 GLU A CA 1
ATOM 1569 C C . GLU A 1 200 ? -3.170 -9.252 -10.973 1.00 96.50 200 GLU A C 1
ATOM 1571 O O . GLU A 1 200 ? -3.747 -8.672 -11.893 1.00 96.50 200 GLU A O 1
ATOM 1576 N N . LYS A 1 201 ? -3.549 -10.470 -10.555 1.00 96.75 201 LYS A N 1
ATOM 1577 C CA . LYS A 1 201 ? -4.566 -11.259 -11.273 1.00 96.75 201 LYS A CA 1
ATOM 1578 C C . LYS A 1 201 ? -5.937 -10.578 -11.267 1.00 96.75 201 LYS A C 1
ATOM 1580 O O . LYS A 1 201 ? -6.474 -10.392 -12.356 1.00 96.75 201 LYS A O 1
ATOM 1585 N N . PRO A 1 202 ? -6.490 -10.121 -10.120 1.00 96.81 202 PRO A N 1
ATOM 1586 C CA . PRO A 1 202 ? -7.766 -9.405 -10.129 1.00 96.81 202 PRO A CA 1
ATOM 1587 C C . PRO A 1 202 ? -7.753 -8.133 -10.984 1.00 96.81 202 PRO A C 1
ATOM 1589 O O . PRO A 1 202 ? -8.762 -7.807 -11.609 1.00 96.81 202 PRO A O 1
ATOM 1592 N N . VAL A 1 203 ? -6.629 -7.409 -11.030 1.00 95.19 203 VAL A N 1
ATOM 1593 C CA . VAL A 1 203 ? -6.507 -6.203 -11.862 1.00 95.19 203 VAL A CA 1
ATOM 1594 C C . VAL A 1 203 ? -6.439 -6.565 -13.347 1.00 95.19 203 VAL A C 1
ATOM 1596 O O . VAL A 1 203 ? -7.166 -5.970 -14.141 1.00 95.19 203 VAL A O 1
ATOM 1599 N N . ILE A 1 204 ? -5.653 -7.572 -13.733 1.00 94.69 204 ILE A N 1
ATOM 1600 C CA . ILE A 1 204 ? -5.621 -8.078 -15.114 1.00 94.69 204 ILE A CA 1
ATOM 1601 C C . ILE A 1 204 ? -7.009 -8.565 -15.540 1.00 94.69 204 ILE A C 1
ATOM 1603 O O . ILE A 1 204 ? -7.460 -8.238 -16.640 1.00 94.69 204 ILE A O 1
ATOM 1607 N N . ASP A 1 205 ? -7.713 -9.297 -14.676 1.00 94.12 205 ASP A N 1
ATOM 1608 C CA . ASP A 1 205 ? -9.067 -9.782 -14.944 1.00 94.12 205 ASP A CA 1
ATOM 1609 C C . ASP A 1 205 ? -10.051 -8.619 -15.111 1.00 94.12 205 ASP A C 1
ATOM 1611 O O . ASP A 1 205 ? -10.861 -8.628 -16.040 1.00 94.12 205 ASP A O 1
ATOM 1615 N N . LEU A 1 206 ? -9.963 -7.580 -14.271 1.00 91.25 206 LEU A N 1
ATOM 1616 C CA . LEU A 1 206 ? -10.762 -6.360 -14.402 1.00 91.25 206 LEU A CA 1
ATOM 1617 C C . LEU A 1 206 ? -10.531 -5.692 -15.763 1.00 91.25 206 LEU A C 1
ATOM 1619 O O . LEU A 1 206 ? -11.490 -5.451 -16.497 1.00 91.25 206 LEU A O 1
ATOM 1623 N N . PHE A 1 207 ? -9.275 -5.421 -16.124 1.00 89.75 207 PHE A N 1
ATOM 1624 C CA . PHE A 1 207 ? -8.942 -4.774 -17.395 1.00 89.75 207 PHE A CA 1
ATOM 1625 C C . PHE A 1 207 ? -9.322 -5.645 -18.592 1.00 89.75 207 PHE A C 1
ATOM 1627 O O . PHE A 1 207 ? -9.841 -5.124 -19.576 1.00 89.75 207 PHE A O 1
ATOM 1634 N N . SER A 1 208 ? -9.142 -6.963 -18.504 1.00 89.06 208 SER A N 1
ATOM 1635 C CA . SER A 1 208 ? -9.521 -7.914 -19.555 1.00 89.06 208 SER A CA 1
ATOM 1636 C C . SER A 1 208 ? -11.033 -7.980 -19.747 1.00 89.06 208 SER A C 1
ATOM 1638 O O . SER A 1 208 ? -11.512 -7.987 -20.883 1.00 89.06 208 SER 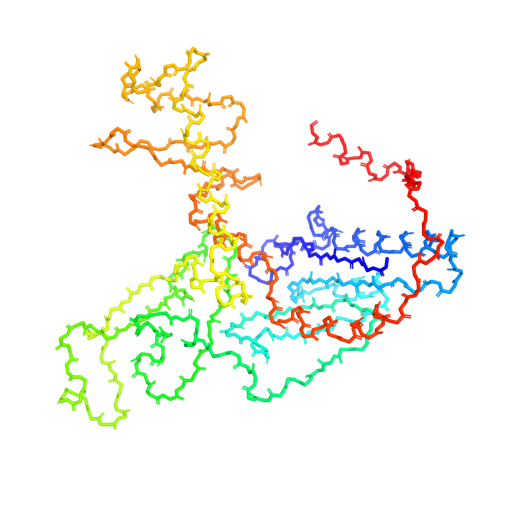A O 1
ATOM 1640 N N . ASN A 1 209 ? -11.800 -7.992 -18.654 1.00 86.19 209 ASN A N 1
ATOM 1641 C CA . ASN A 1 209 ? -13.259 -7.997 -18.703 1.00 86.19 209 ASN A CA 1
ATOM 1642 C C . ASN A 1 209 ? -13.809 -6.669 -19.218 1.00 86.19 209 ASN A C 1
ATOM 1644 O O . ASN A 1 209 ? -14.719 -6.686 -20.044 1.00 86.19 209 ASN A O 1
ATOM 1648 N N . ILE A 1 210 ? -13.225 -5.535 -18.814 1.00 83.00 210 ILE A N 1
ATOM 1649 C CA . ILE A 1 210 ? -13.567 -4.237 -19.397 1.00 83.00 210 ILE A CA 1
ATOM 1650 C C . ILE A 1 210 ? -13.207 -4.250 -20.887 1.00 83.00 210 ILE A C 1
ATOM 1652 O O . ILE A 1 210 ? -14.091 -4.046 -21.707 1.00 83.00 210 ILE A O 1
ATOM 1656 N N . LYS A 1 211 ? -11.974 -4.601 -21.282 1.00 81.06 211 LYS A N 1
ATOM 1657 C CA . LYS A 1 211 ? -11.557 -4.688 -22.697 1.00 81.06 211 LYS A CA 1
ATOM 1658 C C . LYS A 1 211 ? -12.535 -5.536 -23.518 1.00 81.06 211 LYS A C 1
ATOM 1660 O O . LYS A 1 211 ? -12.941 -5.117 -24.596 1.00 81.06 211 LYS A O 1
ATOM 1665 N N . ARG A 1 212 ? -12.959 -6.692 -22.994 1.00 79.00 212 ARG A N 1
ATOM 1666 C CA . ARG A 1 212 ? -13.955 -7.567 -23.628 1.00 79.00 212 ARG A CA 1
ATOM 1667 C C . ARG A 1 212 ? -15.323 -6.897 -23.741 1.00 79.00 212 ARG A C 1
ATOM 1669 O O . ARG A 1 212 ? -15.891 -6.916 -24.824 1.00 79.00 212 ARG A O 1
ATOM 1676 N N . ALA A 1 213 ? -15.835 -6.310 -22.661 1.00 77.12 213 ALA A N 1
ATOM 1677 C CA . ALA A 1 213 ? -17.127 -5.624 -22.660 1.00 77.12 213 ALA A CA 1
ATOM 1678 C C . ALA A 1 213 ? -17.153 -4.453 -23.653 1.00 77.12 213 ALA A C 1
ATOM 1680 O O . ALA A 1 213 ? -18.144 -4.245 -24.339 1.00 77.12 213 ALA A O 1
ATOM 1681 N N . LEU A 1 214 ? -16.038 -3.733 -23.776 1.00 73.00 214 LEU A N 1
ATOM 1682 C CA . LEU A 1 214 ? -15.886 -2.615 -24.706 1.00 73.00 214 LEU A CA 1
ATOM 1683 C C . LEU A 1 214 ? -15.741 -3.060 -26.165 1.00 73.00 214 LEU A C 1
ATOM 1685 O O . LEU A 1 214 ? -15.998 -2.282 -27.077 1.00 73.00 214 LEU A O 1
ATOM 1689 N N . LEU A 1 215 ? -15.333 -4.309 -26.387 1.00 71.69 215 LEU A N 1
ATOM 1690 C CA . LEU A 1 215 ? -15.155 -4.888 -27.712 1.00 71.69 215 LEU A CA 1
ATOM 1691 C C . LEU A 1 215 ? -16.383 -5.625 -28.229 1.00 71.69 215 LEU A C 1
ATOM 1693 O O . LEU A 1 215 ? -16.355 -6.017 -29.387 1.00 71.69 215 LEU A O 1
ATOM 1697 N N . VAL A 1 216 ? -17.448 -5.794 -27.445 1.00 70.56 216 VAL A N 1
ATOM 1698 C CA . VAL A 1 216 ? -18.666 -6.500 -27.870 1.00 70.56 216 VAL A CA 1
ATOM 1699 C C . VAL A 1 216 ? -19.825 -5.505 -28.013 1.00 70.56 216 VAL A C 1
ATOM 1701 O O . VAL A 1 216 ? -20.108 -4.722 -27.110 1.00 70.56 216 VAL A O 1
ATOM 1704 N N . ALA A 1 217 ? -20.466 -5.493 -29.178 1.00 63.28 217 ALA A N 1
ATOM 1705 C CA . ALA A 1 217 ? -21.676 -4.733 -29.463 1.00 63.28 217 ALA A CA 1
ATOM 1706 C C . ALA A 1 217 ? -22.900 -5.384 -28.797 1.00 63.28 217 ALA A C 1
ATOM 1708 O O . ALA A 1 217 ? -22.849 -6.515 -28.313 1.00 63.28 217 ALA A O 1
ATOM 1709 N N . THR A 1 218 ? -24.025 -4.670 -28.760 1.00 66.75 218 THR A N 1
ATOM 1710 C CA . THR A 1 218 ? -25.257 -5.123 -28.088 1.00 66.75 218 THR A CA 1
ATOM 1711 C C . THR A 1 218 ? -25.862 -6.396 -28.687 1.00 66.75 218 THR A C 1
ATOM 1713 O O . THR A 1 218 ? -26.633 -7.073 -28.013 1.00 66.75 218 THR A O 1
ATOM 1716 N N . ASP A 1 219 ? -25.504 -6.736 -29.923 1.00 70.06 219 ASP A N 1
ATOM 1717 C CA . ASP A 1 219 ? -25.915 -7.950 -30.634 1.00 70.06 219 ASP A CA 1
ATOM 1718 C C . ASP A 1 219 ? -24.907 -9.110 -30.502 1.00 70.06 219 ASP A C 1
ATOM 1720 O O . ASP A 1 219 ? -25.096 -10.171 -31.095 1.00 70.06 219 ASP A O 1
ATOM 1724 N N . GLY A 1 220 ? -23.836 -8.926 -29.722 1.00 68.06 220 GLY A N 1
ATOM 1725 C CA . GLY A 1 220 ? -22.779 -9.918 -29.537 1.00 68.06 220 GLY A CA 1
ATOM 1726 C C . GLY A 1 220 ? -21.685 -9.900 -30.611 1.00 68.06 220 GLY A C 1
ATOM 1727 O O . GLY A 1 220 ? -20.708 -10.639 -30.472 1.00 68.06 220 GLY A O 1
ATOM 1728 N N . THR A 1 221 ? -21.792 -9.065 -31.652 1.00 72.75 221 THR A N 1
ATOM 1729 C CA . THR A 1 221 ? -20.709 -8.887 -32.633 1.00 72.75 221 THR A CA 1
ATOM 1730 C C . THR A 1 221 ? -19.546 -8.128 -32.005 1.00 72.75 221 THR A C 1
ATOM 1732 O O . THR A 1 221 ? -19.746 -7.317 -31.101 1.00 72.75 221 THR A O 1
ATOM 1735 N N . LYS A 1 222 ? -18.301 -8.373 -32.432 1.00 68.00 222 LYS A N 1
ATOM 1736 C CA . LYS A 1 222 ? -17.197 -7.551 -31.930 1.00 68.00 222 LYS A CA 1
ATOM 1737 C C . LYS A 1 222 ? -17.170 -6.220 -32.673 1.00 68.00 222 LYS A C 1
ATOM 1739 O O . LYS A 1 222 ? -17.249 -6.197 -33.898 1.00 68.00 222 LYS A O 1
ATOM 1744 N N . TRP A 1 223 ? -16.957 -5.117 -31.958 1.00 68.44 223 TRP A N 1
ATOM 1745 C CA . TRP A 1 223 ? -16.758 -3.792 -32.557 1.00 68.44 223 TRP A CA 1
ATOM 1746 C C . TRP A 1 223 ? -15.603 -3.784 -33.567 1.00 68.44 223 TRP A C 1
ATOM 1748 O O . TRP A 1 223 ? -15.643 -3.020 -34.527 1.00 68.44 223 TRP A O 1
ATOM 1758 N N . CYS A 1 224 ? -14.601 -4.657 -33.401 1.00 61.97 224 CYS A N 1
ATOM 1759 C CA . CYS A 1 224 ? -13.514 -4.801 -34.370 1.00 61.97 224 CYS A CA 1
ATOM 1760 C C . CYS A 1 224 ? -13.919 -5.383 -35.718 1.00 61.97 224 CYS A C 1
ATOM 1762 O O . CYS A 1 224 ? -13.218 -5.149 -36.700 1.00 61.97 224 CYS A O 1
ATOM 1764 N N . ASP A 1 225 ? -15.052 -6.071 -35.774 1.00 70.88 225 ASP A N 1
ATOM 1765 C CA . ASP A 1 225 ? -15.555 -6.680 -36.998 1.00 70.88 225 ASP A CA 1
ATOM 1766 C C . ASP A 1 225 ? -16.492 -5.717 -37.751 1.00 70.88 225 ASP A C 1
ATOM 1768 O O . ASP A 1 225 ? -16.742 -5.894 -38.941 1.00 70.88 225 ASP A O 1
ATOM 1772 N N . THR A 1 226 ? -16.998 -4.678 -37.074 1.00 71.56 226 THR A N 1
ATOM 1773 C CA . THR A 1 226 ? -18.037 -3.769 -37.590 1.00 71.56 226 THR A CA 1
ATOM 1774 C C . THR A 1 226 ? -17.586 -2.314 -37.729 1.00 71.56 226 THR A C 1
ATOM 1776 O O . THR A 1 226 ? -18.045 -1.615 -38.633 1.00 71.56 226 THR A O 1
ATOM 1779 N N . VAL A 1 227 ? -16.677 -1.832 -36.877 1.00 69.19 227 VAL A N 1
ATOM 1780 C CA . VAL A 1 227 ? -16.242 -0.430 -36.842 1.00 69.19 227 VAL A CA 1
ATOM 1781 C C . VAL A 1 227 ? -14.741 -0.328 -37.076 1.00 69.19 227 VAL A C 1
ATOM 1783 O O . VAL A 1 227 ? -13.929 -0.789 -36.278 1.00 69.19 227 VAL A O 1
ATOM 1786 N N . HIS A 1 228 ? -14.359 0.355 -38.157 1.00 73.19 228 HIS A N 1
ATOM 1787 C CA . HIS A 1 228 ? -12.955 0.566 -38.509 1.00 73.19 228 HIS A CA 1
ATOM 1788 C C . HIS A 1 228 ? -12.187 1.294 -37.373 1.00 73.19 228 HIS A C 1
ATOM 1790 O O . HIS A 1 228 ? -12.668 2.330 -36.901 1.00 73.19 228 HIS A O 1
ATOM 1796 N N . PRO A 1 229 ? -10.967 0.857 -36.986 1.00 66.88 229 PRO A N 1
ATOM 1797 C CA . PRO A 1 229 ? -10.217 1.389 -35.832 1.00 66.88 229 PRO A CA 1
ATOM 1798 C C . PRO A 1 229 ? -10.002 2.901 -35.817 1.00 66.88 229 PRO A C 1
ATOM 1800 O O . PRO A 1 229 ? -9.971 3.524 -34.759 1.00 66.88 229 PRO A O 1
ATOM 1803 N N . ARG A 1 230 ? -9.904 3.518 -37.004 1.00 69.06 230 ARG A N 1
ATOM 1804 C CA . ARG A 1 230 ? -9.827 4.984 -37.164 1.00 69.06 230 ARG A CA 1
ATOM 1805 C C . ARG A 1 230 ? -10.950 5.750 -36.448 1.00 69.06 230 ARG A C 1
ATOM 1807 O O . ARG A 1 230 ? -10.784 6.931 -36.174 1.00 69.06 230 ARG A O 1
ATOM 1814 N N . TYR A 1 231 ? -12.079 5.097 -36.167 1.00 69.12 231 TYR A N 1
ATOM 1815 C CA . TYR A 1 231 ? -13.221 5.690 -35.473 1.00 69.12 231 TYR A CA 1
ATOM 1816 C C . TYR A 1 231 ? -13.218 5.455 -33.960 1.00 69.12 231 TYR A C 1
ATOM 1818 O O . TYR A 1 231 ? -14.007 6.077 -33.258 1.00 69.12 231 TYR A O 1
ATOM 1826 N N . TRP A 1 232 ? -12.327 4.614 -33.428 1.00 66.38 232 TRP A N 1
ATOM 1827 C CA . TRP A 1 232 ? -12.326 4.292 -31.998 1.00 66.38 232 TRP A CA 1
ATOM 1828 C C . TRP A 1 232 ? -11.771 5.442 -31.150 1.00 66.38 232 TRP A C 1
ATOM 1830 O O . TRP A 1 232 ? -12.210 5.656 -30.024 1.00 66.38 232 TRP A O 1
ATOM 1840 N N . GLY A 1 233 ? -10.849 6.231 -31.713 1.00 57.06 233 GLY A N 1
ATOM 1841 C CA . GLY A 1 233 ? -10.267 7.407 -31.059 1.00 57.06 233 GLY A CA 1
ATOM 1842 C C . GLY A 1 233 ? -11.146 8.663 -31.079 1.00 57.06 233 GLY A C 1
ATOM 1843 O O . GLY A 1 233 ? -10.825 9.629 -30.395 1.00 57.06 233 GLY A O 1
ATOM 1844 N N . LEU A 1 234 ? -12.256 8.673 -31.830 1.00 56.69 234 LEU A N 1
ATOM 1845 C CA . LEU A 1 234 ? -13.134 9.845 -32.001 1.00 56.69 234 LEU A CA 1
ATOM 1846 C C . LEU A 1 234 ? -14.134 10.041 -30.848 1.00 56.69 234 LEU A C 1
ATOM 1848 O O . LEU A 1 234 ? -15.170 10.678 -31.018 1.00 56.69 234 LEU A O 1
ATOM 1852 N N . GLY A 1 235 ? -13.820 9.520 -29.662 1.00 51.22 235 GLY A N 1
ATOM 1853 C CA . GLY A 1 235 ? -14.702 9.638 -28.511 1.00 51.22 235 GLY A CA 1
ATOM 1854 C C . GLY A 1 235 ? -15.869 8.662 -28.577 1.00 51.22 235 GLY A C 1
ATOM 1855 O O . GLY A 1 235 ? -17.006 9.062 -28.339 1.00 51.22 235 GLY A O 1
ATOM 1856 N N . LEU A 1 236 ? -15.585 7.368 -28.792 1.00 52.75 236 LEU A N 1
ATOM 1857 C CA . LEU A 1 236 ? -16.381 6.325 -28.137 1.00 52.75 236 LEU A CA 1
ATOM 1858 C C . LEU A 1 236 ? -16.224 6.536 -26.619 1.00 52.75 236 LEU A C 1
ATOM 1860 O O . LEU A 1 236 ? -15.454 5.858 -25.945 1.00 52.75 236 LEU A O 1
ATOM 1864 N N . SER A 1 237 ? -16.880 7.570 -26.092 1.00 46.50 237 SER A N 1
ATOM 1865 C CA . SER A 1 237 ? -17.095 7.759 -24.674 1.00 46.50 237 SER A CA 1
ATOM 1866 C C . SER A 1 237 ? -18.020 6.625 -24.278 1.00 46.50 237 SER A C 1
ATOM 1868 O O . SER A 1 237 ? -19.173 6.540 -24.700 1.00 46.50 237 SER A O 1
ATOM 1870 N N . LEU A 1 238 ? -17.468 5.665 -23.551 1.00 52.69 238 LEU A N 1
ATOM 1871 C CA . LEU A 1 238 ? -18.158 4.438 -23.168 1.00 52.69 238 LEU A CA 1
ATOM 1872 C C . LEU A 1 238 ? -19.098 4.720 -21.995 1.00 52.69 238 LEU A C 1
ATOM 1874 O O . LEU A 1 238 ? -18.947 4.203 -20.889 1.00 52.69 238 LEU A O 1
ATOM 1878 N N . GLY A 1 239 ? -20.058 5.608 -22.254 1.00 51.91 239 GLY A N 1
ATOM 1879 C CA . GLY A 1 239 ? -20.949 6.184 -21.265 1.00 51.91 239 GLY A CA 1
ATOM 1880 C C . GLY A 1 239 ? -20.228 7.133 -20.296 1.00 51.91 239 GLY A C 1
ATOM 1881 O O . GLY A 1 239 ? -19.104 7.564 -20.553 1.00 51.91 239 GLY A O 1
ATOM 1882 N N . PRO A 1 240 ? -20.844 7.444 -19.144 1.00 53.53 240 PRO A N 1
ATOM 1883 C CA . PRO A 1 240 ? -20.232 8.229 -18.062 1.00 53.53 240 PRO A CA 1
ATOM 1884 C C . PRO A 1 240 ? -19.051 7.511 -17.367 1.00 53.53 240 PRO A C 1
ATOM 1886 O O . PRO A 1 240 ? -18.603 7.927 -16.297 1.00 53.53 240 PRO A O 1
ATOM 1889 N N . GLY A 1 241 ? -18.558 6.412 -17.945 1.00 55.31 241 GLY A N 1
ATOM 1890 C CA . GLY A 1 241 ? -17.457 5.624 -17.425 1.00 55.31 241 GLY A CA 1
ATOM 1891 C C . GLY A 1 241 ? -16.141 6.383 -17.534 1.00 55.31 241 GLY A C 1
ATOM 1892 O O . GLY A 1 241 ? -15.760 6.865 -18.596 1.00 55.31 241 GLY A O 1
ATOM 1893 N N . ARG A 1 242 ? -15.419 6.472 -16.421 1.00 68.19 242 ARG A N 1
ATOM 1894 C CA . ARG A 1 242 ? -14.105 7.118 -16.288 1.00 68.19 242 ARG A CA 1
ATOM 1895 C C . ARG A 1 242 ? -12.982 6.269 -16.897 1.00 68.19 242 ARG A C 1
ATOM 1897 O O . ARG A 1 242 ? -11.946 6.043 -16.282 1.00 68.19 242 ARG A O 1
ATOM 1904 N N . TYR A 1 243 ? -13.221 5.735 -18.086 1.00 75.00 243 TYR A N 1
ATOM 1905 C CA . TYR A 1 243 ? -12.303 4.881 -18.826 1.00 75.00 243 TYR A CA 1
ATOM 1906 C C . TYR A 1 243 ? -11.663 5.700 -19.942 1.00 75.00 243 TYR A C 1
ATOM 1908 O O . TYR A 1 243 ? -12.349 6.450 -20.636 1.00 75.00 243 TYR A O 1
ATOM 1916 N N . LYS A 1 244 ? -10.355 5.539 -20.150 1.00 72.69 244 LYS A N 1
ATOM 1917 C CA . LYS A 1 244 ? -9.659 6.103 -21.310 1.00 72.69 244 LYS A CA 1
ATOM 1918 C C . LYS A 1 244 ? -9.116 4.987 -22.179 1.00 72.69 244 LYS A C 1
ATOM 1920 O O . LYS A 1 244 ? -8.501 4.048 -21.687 1.00 72.69 244 LYS A O 1
ATOM 1925 N N . ILE A 1 245 ? -9.342 5.110 -23.478 1.00 72.56 245 ILE A N 1
ATOM 1926 C CA . ILE A 1 245 ? -8.811 4.209 -24.493 1.00 72.56 245 ILE A CA 1
ATOM 1927 C C . ILE A 1 245 ? -7.787 4.992 -25.299 1.00 72.56 245 ILE A C 1
ATOM 1929 O O . ILE A 1 245 ? -8.118 6.017 -25.890 1.00 72.56 245 ILE A O 1
ATOM 1933 N N . ASN A 1 246 ? -6.558 4.489 -25.352 1.00 71.69 246 ASN A N 1
ATOM 1934 C CA . ASN A 1 246 ? -5.539 4.982 -26.268 1.00 71.69 246 ASN A CA 1
ATOM 1935 C C . ASN A 1 246 ? -5.270 3.922 -27.335 1.00 71.69 246 ASN A C 1
ATOM 1937 O O . ASN A 1 246 ? -4.793 2.832 -27.023 1.00 71.69 246 ASN A O 1
ATOM 1941 N N . MET A 1 247 ? -5.566 4.244 -28.593 1.00 68.75 247 MET A N 1
ATOM 1942 C CA . MET A 1 247 ? -5.223 3.389 -29.729 1.00 68.75 247 MET A CA 1
ATOM 1943 C C . MET A 1 247 ? -3.707 3.355 -29.924 1.00 68.75 247 MET A C 1
ATOM 1945 O O . MET A 1 247 ? -3.051 4.400 -29.905 1.00 68.75 247 MET A O 1
ATOM 1949 N N . LEU A 1 248 ? -3.153 2.166 -30.144 1.00 71.69 248 LEU A N 1
ATOM 1950 C CA . LEU A 1 248 ? -1.766 2.026 -30.572 1.00 71.69 248 LEU A CA 1
ATOM 1951 C C . LEU A 1 248 ? -1.690 2.348 -32.071 1.00 71.69 248 LEU A C 1
ATOM 1953 O O . LEU A 1 248 ? -2.513 1.873 -32.849 1.00 71.69 248 LEU A O 1
ATOM 1957 N N . ARG A 1 249 ? -0.742 3.208 -32.473 1.00 57.88 249 ARG A N 1
ATOM 1958 C CA . ARG A 1 249 ? -0.746 3.866 -33.798 1.00 57.88 249 ARG A CA 1
ATOM 1959 C C . ARG A 1 249 ? -0.678 2.920 -35.004 1.00 57.88 249 ARG A C 1
ATOM 1961 O O . ARG A 1 249 ? -1.042 3.358 -36.085 1.00 57.88 249 ARG A O 1
ATOM 1968 N N . ASP A 1 250 ? -0.332 1.651 -34.812 1.00 66.62 250 ASP A N 1
ATOM 1969 C CA . ASP A 1 250 ? -0.109 0.690 -35.898 1.00 66.62 250 ASP A CA 1
ATOM 1970 C C . ASP A 1 250 ? -0.683 -0.709 -35.599 1.00 66.62 250 ASP A C 1
ATOM 1972 O O . ASP A 1 250 ? -0.291 -1.698 -36.217 1.00 66.62 250 ASP A O 1
ATOM 1976 N N . SER A 1 251 ? -1.615 -0.824 -34.646 1.00 65.31 251 SER A N 1
ATOM 1977 C CA . SER A 1 251 ? -2.286 -2.093 -34.351 1.00 65.31 251 SER A CA 1
ATOM 1978 C C . SER A 1 251 ? -3.783 -1.918 -34.103 1.00 65.31 251 SER A C 1
ATOM 1980 O O . SER A 1 251 ? -4.272 -0.845 -33.759 1.00 65.31 251 SER A O 1
ATOM 1982 N N . TYR A 1 252 ? -4.525 -3.017 -34.254 1.00 64.12 252 TYR A N 1
ATOM 1983 C CA . TYR A 1 252 ? -5.928 -3.122 -33.833 1.00 64.12 252 TYR A CA 1
ATOM 1984 C C . TYR A 1 252 ? -6.057 -3.263 -32.301 1.00 64.12 252 TYR A C 1
ATOM 1986 O O . TYR A 1 252 ? -7.098 -3.686 -31.799 1.00 64.12 252 TYR A O 1
ATOM 1994 N N . ASP A 1 253 ? -5.002 -2.923 -31.553 1.00 67.81 253 ASP A N 1
ATOM 1995 C CA . ASP A 1 253 ? -4.982 -2.946 -30.100 1.00 67.81 253 ASP A CA 1
ATOM 1996 C C . ASP A 1 253 ? -5.125 -1.545 -29.512 1.00 67.81 253 ASP A C 1
ATOM 1998 O O . ASP A 1 253 ? -4.687 -0.529 -30.060 1.00 67.81 253 ASP A O 1
ATOM 2002 N N . PHE A 1 254 ? -5.710 -1.517 -28.322 1.00 73.12 254 PHE A N 1
ATOM 2003 C CA . PHE A 1 254 ? -5.805 -0.324 -27.508 1.00 73.12 254 PHE A CA 1
ATOM 2004 C C . PHE A 1 254 ? -5.319 -0.589 -26.093 1.00 73.12 254 PHE A C 1
ATOM 2006 O O . PHE A 1 254 ? -5.455 -1.689 -25.551 1.00 73.12 254 PHE A O 1
ATOM 2013 N N . VAL A 1 255 ? -4.784 0.467 -25.490 1.00 80.44 255 VAL A N 1
ATOM 2014 C CA . VAL A 1 255 ? -4.443 0.527 -24.076 1.00 80.44 255 VAL A CA 1
ATOM 2015 C C . VAL A 1 255 ? -5.636 1.119 -23.344 1.00 80.44 255 VAL A C 1
ATOM 2017 O O . VAL A 1 255 ? -6.005 2.274 -23.566 1.00 80.44 255 VAL A O 1
ATOM 2020 N N . LEU A 1 256 ? -6.243 0.310 -22.482 1.00 83.50 256 LEU A N 1
ATOM 2021 C CA . LEU A 1 256 ? -7.247 0.767 -21.534 1.00 83.50 256 LEU A CA 1
ATOM 2022 C C . LEU A 1 256 ? -6.540 1.401 -20.334 1.00 83.50 256 LEU A C 1
ATOM 2024 O O . LEU A 1 256 ? -5.557 0.863 -19.831 1.00 83.50 256 LEU A O 1
ATOM 2028 N N . GLY A 1 257 ? -7.069 2.522 -19.866 1.00 86.25 257 GLY A N 1
ATOM 2029 C CA . GLY A 1 257 ? -6.711 3.130 -18.598 1.00 86.25 257 GLY A CA 1
ATOM 2030 C C . GLY A 1 257 ? -7.954 3.481 -17.787 1.00 86.25 257 GLY A C 1
ATOM 2031 O O . GLY A 1 257 ? -9.000 3.812 -18.350 1.00 86.25 257 GLY A O 1
ATOM 2032 N N . ILE A 1 258 ? -7.840 3.413 -16.464 1.00 85.81 258 ILE A N 1
ATOM 2033 C CA . ILE A 1 258 ? -8.909 3.774 -15.527 1.00 85.81 258 ILE A CA 1
ATOM 2034 C C . ILE A 1 258 ? -8.549 5.105 -14.872 1.00 85.81 258 ILE A C 1
ATOM 2036 O O . ILE A 1 258 ? -7.464 5.251 -14.310 1.00 85.81 258 ILE A O 1
ATOM 2040 N N . GLU A 1 259 ? -9.452 6.079 -14.961 1.00 84.81 259 GLU A N 1
ATOM 2041 C CA . GLU A 1 259 ? -9.262 7.402 -14.380 1.00 84.81 259 GLU A CA 1
ATOM 2042 C C . GLU A 1 259 ? -9.678 7.441 -12.901 1.00 84.81 259 GLU A C 1
ATOM 2044 O O . GLU A 1 259 ? -10.814 7.117 -12.536 1.00 84.81 259 GLU A O 1
ATOM 2049 N N . GLU A 1 260 ? -8.757 7.863 -12.036 1.00 79.50 260 GLU A N 1
ATOM 2050 C CA . GLU A 1 260 ? -9.001 8.000 -10.603 1.00 79.50 260 GLU A CA 1
ATOM 2051 C C . GLU A 1 260 ? -9.901 9.207 -10.294 1.00 79.50 260 GLU A C 1
ATOM 2053 O O . GLU A 1 260 ? -9.768 10.308 -10.842 1.00 79.50 260 GLU A O 1
ATOM 2058 N N . LYS A 1 261 ? -10.832 8.998 -9.353 1.00 68.69 261 LYS A N 1
ATOM 2059 C CA . LYS A 1 261 ? -11.74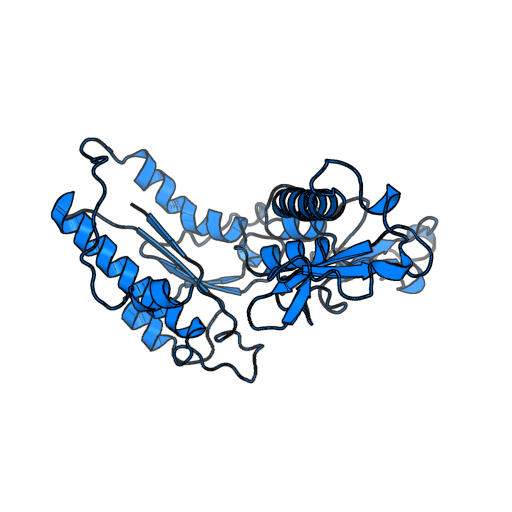5 10.037 -8.869 1.00 68.69 261 LYS A CA 1
ATOM 2060 C C . LYS A 1 261 ? -10.937 11.201 -8.292 1.00 68.69 261 LYS A C 1
ATOM 2062 O O . LYS A 1 261 ? -10.186 11.023 -7.344 1.00 68.69 261 LYS A O 1
ATOM 2067 N N . ASN A 1 262 ? -11.174 12.397 -8.832 1.00 67.88 262 ASN A N 1
ATOM 2068 C CA . ASN A 1 262 ? -10.647 13.694 -8.380 1.00 67.88 262 ASN A CA 1
ATOM 2069 C C . ASN A 1 262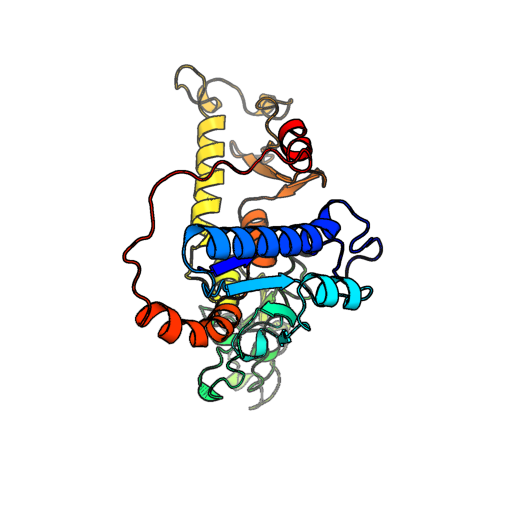 ? -9.226 14.060 -8.841 1.00 67.88 262 ASN A C 1
ATOM 2071 O O . ASN A 1 262 ? -8.875 15.233 -8.739 1.00 67.88 262 ASN A O 1
ATOM 2075 N N . SER A 1 263 ? -8.422 13.126 -9.360 1.00 72.81 263 SER A N 1
ATOM 2076 C CA . SER A 1 263 ? -7.061 13.439 -9.832 1.00 72.81 263 SER A CA 1
ATOM 2077 C C . SER A 1 263 ? -6.960 13.576 -11.352 1.00 72.81 263 SER A C 1
ATOM 2079 O O . SER A 1 263 ? -6.038 14.224 -11.847 1.00 72.81 263 SER A O 1
ATOM 2081 N N . GLY A 1 264 ? -7.886 12.966 -12.099 1.00 78.25 264 GLY A N 1
ATOM 2082 C CA . GLY A 1 264 ? -7.811 12.887 -13.560 1.00 78.25 264 GLY A CA 1
ATOM 2083 C C . GLY A 1 264 ? -6.687 11.979 -14.076 1.00 78.25 264 GLY A C 1
ATOM 2084 O O . GLY A 1 264 ? -6.464 11.901 -15.289 1.00 78.25 264 GLY A O 1
ATOM 2085 N N . GLN A 1 265 ? -5.968 11.311 -13.165 1.00 83.56 265 GLN A N 1
ATOM 2086 C CA . GLN A 1 265 ? -4.865 10.403 -13.465 1.00 83.56 265 GLN A CA 1
ATOM 2087 C C . GLN A 1 265 ? -5.406 9.102 -14.023 1.00 83.56 265 GLN A C 1
ATOM 2089 O O . GLN A 1 265 ? -6.424 8.605 -13.557 1.00 83.56 265 GLN A O 1
ATOM 2094 N N . VAL A 1 266 ? -4.717 8.557 -15.019 1.00 85.69 266 VAL A N 1
ATOM 2095 C CA . VAL A 1 266 ? -5.186 7.421 -15.808 1.00 85.69 266 VAL A CA 1
ATOM 2096 C C . VAL A 1 266 ? -4.211 6.286 -15.595 1.00 85.69 266 VAL A C 1
ATOM 2098 O O . VAL A 1 266 ? -3.097 6.340 -16.103 1.00 85.69 266 VAL A O 1
ATOM 2101 N N . PHE A 1 267 ? -4.631 5.277 -14.847 1.00 88.31 267 PHE A N 1
ATOM 2102 C CA . PHE A 1 267 ? -3.802 4.124 -14.538 1.00 88.31 267 PHE A CA 1
ATOM 2103 C C . PHE A 1 267 ? -3.982 3.043 -15.598 1.00 88.31 267 PHE A C 1
ATOM 2105 O O . PHE A 1 267 ? -5.113 2.640 -15.886 1.00 88.31 267 PHE A O 1
ATOM 2112 N N . LYS A 1 268 ? -2.875 2.537 -16.140 1.00 91.94 268 LYS A N 1
ATOM 2113 C CA . LYS A 1 268 ? -2.849 1.225 -16.801 1.00 91.94 268 LYS A CA 1
ATOM 2114 C C . LYS A 1 268 ? -3.032 0.110 -15.768 1.00 91.94 268 LYS A C 1
ATOM 2116 O O . LYS A 1 268 ? -3.015 0.362 -14.565 1.00 91.94 268 LYS A O 1
ATOM 2121 N N . ASP A 1 269 ? -3.179 -1.124 -16.230 1.00 92.38 269 ASP A N 1
ATOM 2122 C CA . ASP A 1 269 ? -3.331 -2.306 -15.376 1.00 92.38 269 ASP A CA 1
ATOM 2123 C C . ASP A 1 269 ? -2.219 -2.428 -14.320 1.00 92.38 269 ASP A C 1
ATOM 2125 O O . ASP A 1 269 ? -2.501 -2.393 -13.121 1.00 92.38 269 ASP A O 1
ATOM 2129 N N . TYR A 1 270 ? -0.952 -2.476 -14.731 1.00 93.88 270 TYR A N 1
ATOM 2130 C CA . TYR A 1 270 ? 0.173 -2.597 -13.802 1.00 93.88 270 TYR A CA 1
ATOM 2131 C C . TYR A 1 270 ? 0.289 -1.375 -12.877 1.00 93.88 270 TYR A C 1
ATOM 2133 O O . TYR A 1 270 ? 0.582 -1.522 -11.693 1.00 93.88 270 TYR A O 1
ATOM 2141 N N . GLU A 1 271 ? -0.010 -0.170 -13.369 1.00 93.75 271 GLU A N 1
ATOM 2142 C CA . GLU A 1 271 ? 0.018 1.059 -12.565 1.00 93.75 271 GLU A CA 1
ATOM 2143 C C . GLU A 1 271 ? -1.092 1.045 -11.509 1.00 93.75 271 GLU A C 1
ATOM 2145 O O . GLU A 1 271 ? -0.860 1.438 -10.369 1.00 93.75 271 GLU A O 1
ATOM 2150 N N . LEU A 1 272 ? -2.286 0.545 -11.837 1.00 93.56 272 LEU A N 1
ATOM 2151 C CA . LEU A 1 272 ? -3.368 0.409 -10.866 1.00 93.56 272 LEU A CA 1
ATOM 2152 C C . LEU A 1 272 ? -3.019 -0.634 -9.797 1.00 93.56 272 LEU A C 1
ATOM 2154 O O . LEU A 1 272 ? -3.238 -0.399 -8.607 1.00 93.56 272 LEU A O 1
ATOM 2158 N N . ALA A 1 273 ? -2.423 -1.759 -10.199 1.00 96.00 273 ALA A N 1
ATOM 2159 C CA . ALA A 1 273 ? -1.962 -2.775 -9.259 1.00 96.00 273 ALA A CA 1
ATOM 2160 C C . ALA A 1 273 ? -0.908 -2.204 -8.299 1.00 96.00 273 ALA A C 1
ATOM 2162 O O . ALA A 1 273 ? -0.996 -2.368 -7.080 1.00 96.00 273 ALA A O 1
ATOM 2163 N N . TRP A 1 274 ? 0.057 -1.452 -8.828 1.00 95.19 274 TRP A N 1
ATOM 2164 C CA . TRP A 1 274 ? 1.063 -0.766 -8.023 1.00 95.19 274 TRP A CA 1
ATOM 2165 C C . TRP A 1 274 ? 0.449 0.277 -7.082 1.00 95.19 274 TRP A C 1
ATOM 2167 O O . TRP A 1 274 ? 0.965 0.476 -5.981 1.00 95.19 274 TRP A O 1
ATOM 2177 N N . HIS A 1 275 ? -0.654 0.914 -7.481 1.00 93.38 275 HIS A N 1
ATOM 2178 C CA . HIS A 1 275 ? -1.314 1.960 -6.705 1.00 93.38 275 HIS A CA 1
ATOM 2179 C C . HIS A 1 275 ? -1.993 1.328 -5.492 1.00 93.38 275 HIS A C 1
ATOM 2181 O O . HIS A 1 275 ? -1.809 1.781 -4.359 1.00 93.38 275 HIS A O 1
ATOM 2187 N N . PHE A 1 276 ? -2.688 0.208 -5.708 1.00 94.62 276 PHE A N 1
ATOM 2188 C CA . PHE A 1 276 ? -3.261 -0.595 -4.633 1.00 94.62 276 PHE A CA 1
ATOM 2189 C C . PHE A 1 276 ? -2.196 -1.145 -3.683 1.00 94.62 276 PHE A C 1
ATOM 2191 O O . PHE A 1 276 ? -2.368 -1.045 -2.470 1.00 94.62 276 PHE A O 1
ATOM 2198 N N . LEU A 1 277 ? -1.069 -1.647 -4.194 1.00 95.31 277 LEU A N 1
ATOM 2199 C CA . LEU A 1 277 ? 0.039 -2.124 -3.356 1.00 95.31 277 LEU A CA 1
ATOM 2200 C C . LEU A 1 277 ? 0.677 -0.999 -2.529 1.00 95.31 277 LEU A C 1
ATOM 2202 O O . LEU A 1 277 ? 0.990 -1.190 -1.353 1.00 95.31 277 LEU A O 1
ATOM 2206 N N . GLY A 1 278 ? 0.831 0.195 -3.107 1.00 92.81 278 GLY A N 1
ATOM 2207 C CA . GLY A 1 278 ? 1.310 1.372 -2.381 1.00 92.81 278 GLY A CA 1
ATOM 2208 C C . GLY A 1 278 ? 0.385 1.753 -1.219 1.00 92.81 278 GLY A C 1
ATOM 2209 O O . GLY A 1 278 ? 0.864 2.037 -0.118 1.00 92.81 278 GLY A O 1
ATOM 2210 N N . ASN A 1 279 ? -0.932 1.678 -1.425 1.00 91.94 279 ASN A N 1
ATOM 2211 C CA . ASN A 1 279 ? -1.941 1.981 -0.405 1.00 91.94 279 ASN A CA 1
ATOM 2212 C C . ASN A 1 279 ? -2.163 0.846 0.611 1.00 91.94 279 ASN A C 1
ATOM 2214 O O . ASN A 1 279 ? -2.576 1.114 1.734 1.00 91.94 279 ASN A O 1
ATOM 2218 N N . GLY A 1 280 ? -1.877 -0.406 0.249 1.00 93.38 280 GLY A N 1
ATOM 2219 C CA . GLY A 1 280 ? -2.110 -1.575 1.098 1.00 93.38 280 GLY A CA 1
ATOM 2220 C C . GLY A 1 280 ? -1.193 -1.660 2.320 1.00 93.38 280 GLY A C 1
ATOM 2221 O O . GLY A 1 280 ? -0.112 -1.072 2.360 1.00 93.38 280 GLY A O 1
ATOM 2222 N N . PHE A 1 281 ? -1.601 -2.423 3.333 1.00 94.38 281 PHE A N 1
ATOM 2223 C CA . PHE A 1 281 ? -0.759 -2.676 4.502 1.00 94.38 281 PHE A CA 1
ATOM 2224 C C . PHE A 1 281 ? 0.423 -3.593 4.179 1.00 94.38 281 PHE A C 1
ATOM 2226 O O . PHE A 1 281 ? 0.314 -4.485 3.342 1.00 94.38 281 PHE A O 1
ATOM 2233 N N . SER A 1 282 ? 1.530 -3.423 4.907 1.00 94.56 282 SER A N 1
ATOM 2234 C CA . SER A 1 282 ? 2.588 -4.436 4.947 1.00 94.56 282 SER A CA 1
ATOM 2235 C C . SER A 1 282 ? 2.096 -5.640 5.751 1.00 94.56 282 SER A C 1
ATOM 2237 O O . SER A 1 282 ? 1.842 -5.522 6.953 1.00 94.56 282 SER A O 1
ATOM 2239 N N . VAL A 1 283 ? 1.944 -6.795 5.098 1.00 93.25 283 VAL A N 1
ATOM 2240 C CA . VAL A 1 283 ? 1.419 -8.013 5.733 1.00 93.25 283 VAL A CA 1
ATOM 2241 C C . VAL A 1 283 ? 2.291 -8.469 6.906 1.00 93.25 283 VAL A C 1
ATOM 2243 O O . VAL A 1 283 ? 1.717 -8.697 7.970 1.00 93.25 283 VAL A O 1
ATOM 2246 N N . PRO A 1 284 ? 3.638 -8.531 6.807 1.00 90.00 284 PRO A N 1
ATOM 2247 C CA . PRO A 1 284 ? 4.477 -8.953 7.931 1.00 90.00 284 PRO A CA 1
ATOM 2248 C C . PRO A 1 284 ? 4.308 -8.051 9.157 1.00 90.00 284 PRO A C 1
ATOM 2250 O O . PRO A 1 284 ? 4.244 -8.524 10.289 1.00 90.00 284 PRO A O 1
ATOM 2253 N N . GLN A 1 285 ? 4.173 -6.744 8.925 1.00 91.12 285 GLN A N 1
ATOM 2254 C CA . GLN A 1 285 ? 3.976 -5.754 9.978 1.00 91.12 285 GLN A CA 1
ATOM 2255 C C . GLN A 1 285 ? 2.610 -5.912 10.659 1.00 91.12 285 GLN A C 1
ATOM 2257 O O . GLN A 1 285 ? 2.531 -5.959 11.885 1.00 91.12 285 GLN A O 1
ATOM 2262 N N . VAL A 1 286 ? 1.529 -6.037 9.881 1.00 92.38 286 VAL A N 1
ATOM 2263 C CA . VAL A 1 286 ? 0.177 -6.246 10.427 1.00 92.38 286 VAL A CA 1
ATOM 2264 C C . VAL A 1 286 ? 0.075 -7.589 11.145 1.00 92.38 286 VAL A C 1
ATOM 2266 O O . VAL A 1 286 ? -0.493 -7.656 12.232 1.00 92.38 286 VAL A O 1
ATOM 2269 N N . GLN A 1 287 ? 0.658 -8.649 10.586 1.00 90.31 287 GLN A N 1
ATOM 2270 C CA . GLN A 1 287 ? 0.684 -9.966 11.210 1.00 90.31 287 GLN A CA 1
ATOM 2271 C C . GLN A 1 287 ? 1.361 -9.908 12.582 1.00 90.31 287 GLN A C 1
ATOM 2273 O O . GLN A 1 287 ? 0.771 -10.367 13.557 1.00 90.31 287 GLN A O 1
ATOM 2278 N N . ALA A 1 288 ? 2.543 -9.290 12.679 1.00 89.06 288 ALA A N 1
ATOM 2279 C CA . ALA A 1 288 ? 3.263 -9.138 13.942 1.00 89.06 288 ALA A CA 1
ATOM 2280 C C . ALA A 1 288 ? 2.423 -8.425 15.015 1.00 89.06 288 ALA A C 1
ATOM 2282 O O . ALA A 1 288 ? 2.367 -8.868 16.163 1.00 89.06 288 ALA A O 1
ATOM 2283 N N . LEU A 1 289 ? 1.710 -7.364 14.627 1.00 91.44 289 LEU A N 1
ATOM 2284 C CA . LEU A 1 289 ? 0.862 -6.596 15.540 1.00 91.44 289 LEU A CA 1
ATOM 2285 C C . LEU A 1 289 ? -0.424 -7.329 15.940 1.00 91.44 289 LEU A C 1
ATOM 2287 O O . LEU A 1 289 ? -0.930 -7.093 17.035 1.00 91.44 289 LEU A O 1
ATOM 2291 N N . LEU A 1 290 ? -0.953 -8.217 15.094 1.00 91.12 290 LEU A N 1
ATOM 2292 C CA . LEU A 1 290 ? -2.185 -8.964 15.369 1.00 91.12 290 LEU A CA 1
ATOM 2293 C C . LEU A 1 290 ? -1.961 -10.297 16.100 1.00 91.12 290 LEU A C 1
ATOM 2295 O O . LEU A 1 290 ? -2.910 -10.813 16.690 1.00 91.12 290 LEU A O 1
ATOM 2299 N N . ILE A 1 291 ? -0.742 -10.854 16.108 1.00 88.44 291 ILE A N 1
ATOM 2300 C CA . ILE A 1 291 ? -0.419 -12.123 16.795 1.00 88.44 291 ILE A CA 1
ATOM 2301 C C . ILE A 1 291 ? -0.926 -12.181 18.249 1.00 88.44 291 ILE A C 1
ATOM 2303 O O . ILE A 1 291 ? -1.552 -13.187 18.591 1.00 88.44 291 ILE A O 1
ATOM 2307 N N . PRO A 1 292 ? -0.757 -11.143 19.098 1.00 89.44 292 PRO A N 1
ATOM 2308 C CA . PRO A 1 292 ? -1.248 -11.171 20.481 1.00 89.44 292 PRO A CA 1
ATOM 2309 C C . PRO A 1 292 ? -2.750 -11.446 20.620 1.00 89.44 292 PRO A C 1
ATOM 2311 O O . PRO A 1 292 ? -3.205 -11.943 21.649 1.00 89.44 292 PRO A O 1
ATOM 2314 N N . LEU A 1 293 ? -3.540 -11.139 19.588 1.00 90.19 293 LEU A N 1
ATOM 2315 C CA . LEU A 1 293 ? -4.983 -11.354 19.602 1.00 90.19 293 LEU A CA 1
ATOM 2316 C C . LEU A 1 293 ? -5.386 -12.794 19.265 1.00 90.19 293 LEU A C 1
ATOM 2318 O O . LEU A 1 293 ? -6.542 -13.158 19.478 1.00 90.19 293 LEU A O 1
ATOM 2322 N N . GLN A 1 294 ? -4.472 -13.633 18.769 1.00 87.50 294 GLN A N 1
ATOM 2323 C CA . GLN A 1 294 ? -4.798 -15.020 18.430 1.00 87.50 294 GLN A CA 1
ATOM 2324 C C . GLN A 1 294 ? -5.327 -15.784 19.644 1.00 87.50 294 GLN A C 1
ATOM 2326 O O . GLN A 1 294 ? -6.362 -16.440 19.552 1.00 87.50 294 GLN A O 1
ATOM 2331 N N . ASP A 1 295 ? -4.661 -15.668 20.791 1.00 84.25 295 ASP A N 1
ATOM 2332 C CA . ASP A 1 295 ? -5.070 -16.378 22.006 1.00 84.25 295 ASP A CA 1
ATOM 2333 C C . ASP A 1 295 ? -6.355 -15.813 22.608 1.00 84.25 295 ASP A C 1
ATOM 2335 O O . ASP A 1 295 ? -7.146 -16.563 23.181 1.00 84.25 295 ASP A O 1
ATOM 2339 N N . VAL A 1 296 ? -6.587 -14.509 22.436 1.00 85.94 296 VAL A N 1
ATOM 2340 C CA . VAL A 1 296 ? -7.840 -13.856 22.824 1.00 85.94 296 VAL A CA 1
ATOM 2341 C C . VAL A 1 296 ? -9.005 -14.473 22.053 1.00 85.94 296 VAL A C 1
ATOM 2343 O O . VAL A 1 296 ? -9.990 -14.890 22.657 1.00 85.94 296 VAL A O 1
ATOM 2346 N N . PHE A 1 297 ? -8.894 -14.565 20.726 1.00 85.75 297 PHE A N 1
ATOM 2347 C CA . PHE A 1 297 ? -9.992 -15.044 19.888 1.00 85.75 297 PHE A CA 1
ATOM 2348 C C . PHE A 1 297 ? -10.140 -16.565 19.872 1.00 85.75 297 PHE A C 1
ATOM 2350 O O . PHE A 1 297 ? -11.259 -17.042 19.712 1.00 85.75 297 PHE A O 1
ATOM 2357 N N . LYS A 1 298 ? -9.064 -17.330 20.100 1.00 81.81 298 LYS A N 1
ATOM 2358 C CA . LYS A 1 298 ? -9.134 -18.795 20.265 1.00 81.81 298 LYS A CA 1
ATOM 2359 C C . LYS A 1 298 ? -9.931 -19.215 21.500 1.00 81.81 298 LYS A C 1
ATOM 2361 O O . LYS A 1 298 ? -10.547 -20.273 21.487 1.00 81.81 298 LYS A O 1
ATOM 2366 N N . LYS A 1 299 ? -9.884 -18.419 22.572 1.00 77.31 299 LYS A N 1
ATOM 2367 C CA . LYS A 1 299 ? -10.518 -18.733 23.864 1.00 77.31 299 LYS A CA 1
ATOM 2368 C C . LYS A 1 299 ? -11.925 -18.146 24.013 1.00 77.31 299 LYS A C 1
ATOM 2370 O O . LYS A 1 299 ? -12.561 -18.380 25.036 1.00 77.31 299 LYS A O 1
ATOM 2375 N N . ARG A 1 300 ? -12.395 -17.349 23.048 1.00 71.25 300 ARG A N 1
ATOM 2376 C CA . ARG A 1 300 ? -13.672 -16.635 23.152 1.00 71.25 300 ARG A CA 1
ATOM 2377 C C . ARG A 1 300 ? -14.836 -17.549 22.771 1.00 71.25 300 ARG A C 1
ATOM 2379 O O . ARG A 1 300 ? -14.813 -18.159 21.705 1.00 71.25 300 ARG A O 1
ATOM 2386 N N . ASP A 1 301 ? -15.855 -17.601 23.625 1.00 65.56 301 ASP A N 1
ATOM 2387 C CA . ASP A 1 301 ? -17.147 -18.201 23.292 1.00 65.56 301 ASP A CA 1
ATOM 2388 C C . ASP A 1 301 ? -18.000 -17.178 22.523 1.00 65.56 301 ASP A C 1
ATOM 2390 O O . ASP A 1 301 ? -18.114 -16.019 22.928 1.00 65.56 301 ASP A O 1
ATOM 2394 N N . TYR A 1 302 ? -18.564 -17.603 21.394 1.00 68.81 302 TYR A N 1
ATOM 2395 C CA . TYR A 1 302 ? -19.435 -16.788 20.542 1.00 68.81 302 TYR A CA 1
ATOM 2396 C C . TYR A 1 302 ? -20.921 -17.155 20.703 1.00 68.81 302 TYR A C 1
ATOM 2398 O O . TYR A 1 302 ? -21.764 -16.673 19.941 1.00 68.81 302 TYR A O 1
ATOM 2406 N N . ALA A 1 303 ? -21.271 -17.996 21.680 1.00 58.06 303 ALA A N 1
ATOM 2407 C CA . ALA A 1 303 ? -22.658 -18.253 22.043 1.00 58.06 303 ALA A CA 1
ATOM 2408 C C . ALA A 1 303 ? -23.384 -16.939 22.410 1.00 58.06 303 ALA A C 1
ATOM 2410 O O . ALA A 1 303 ? -22.891 -16.139 23.201 1.00 58.06 303 ALA A O 1
ATOM 2411 N N . GLY A 1 304 ? -24.561 -16.700 21.817 1.00 60.66 304 GLY A N 1
ATOM 2412 C CA . GLY A 1 304 ? -25.388 -15.509 22.081 1.00 60.66 304 GLY A CA 1
ATOM 2413 C C . GLY A 1 304 ? -25.218 -14.335 21.104 1.00 60.66 304 GLY A C 1
ATOM 2414 O O . GLY A 1 304 ? -25.959 -13.358 21.207 1.00 60.66 304 GLY A O 1
ATOM 2415 N N . TYR A 1 305 ? -24.315 -14.415 20.119 1.00 59.75 305 TYR A N 1
ATOM 2416 C CA . TYR A 1 305 ? -24.290 -13.438 19.022 1.00 59.75 305 TYR A CA 1
ATOM 2417 C C . TYR A 1 305 ? -25.517 -13.622 18.121 1.00 59.75 305 TYR A C 1
ATOM 2419 O O . TYR A 1 305 ? -25.779 -14.711 17.609 1.00 59.75 305 TYR A O 1
ATOM 2427 N N . THR A 1 306 ? -26.271 -12.543 17.921 1.00 57.94 306 THR A N 1
ATOM 2428 C CA . THR A 1 306 ? -27.472 -12.538 17.079 1.00 57.94 306 THR A CA 1
ATOM 2429 C C . THR A 1 306 ? -27.140 -12.213 15.620 1.00 57.94 306 THR A C 1
ATOM 2431 O O . THR A 1 306 ? -26.203 -11.470 15.330 1.00 57.94 306 THR A O 1
ATOM 2434 N N . LYS A 1 307 ? -27.928 -12.773 14.693 1.00 57.81 307 LYS A N 1
ATOM 2435 C CA . LYS A 1 307 ? -27.909 -12.423 13.261 1.00 57.81 307 LYS A CA 1
ATOM 2436 C C . LYS A 1 307 ? -28.816 -11.234 12.931 1.00 57.81 307 LYS A C 1
ATOM 2438 O O . LYS A 1 307 ? -28.929 -10.877 11.761 1.00 57.81 307 LYS A O 1
ATOM 2443 N N . GLU A 1 308 ? -29.503 -10.666 13.921 1.00 59.03 308 GLU A N 1
ATOM 2444 C CA . GLU A 1 308 ? -30.415 -9.552 13.683 1.00 59.03 308 GLU A CA 1
ATOM 2445 C C . GLU A 1 308 ? -29.656 -8.328 13.143 1.00 59.03 308 GLU A C 1
ATOM 2447 O O . GLU A 1 308 ? -28.653 -7.911 13.733 1.00 59.03 308 GLU A O 1
ATOM 2452 N N . PRO A 1 309 ? -30.091 -7.753 12.006 1.00 51.97 309 PRO A N 1
ATOM 2453 C CA . PRO A 1 309 ? -29.458 -6.570 11.445 1.00 51.97 309 PRO A CA 1
ATOM 2454 C C . PRO A 1 309 ? -29.637 -5.374 12.386 1.00 51.97 309 PRO A C 1
ATOM 2456 O O . PRO A 1 309 ? -30.754 -5.035 12.775 1.00 51.97 309 PRO A O 1
ATOM 2459 N N . PHE A 1 310 ? -28.529 -4.713 12.731 1.00 53.81 310 PHE A N 1
ATOM 2460 C CA . PHE A 1 310 ? -28.571 -3.488 13.520 1.00 53.81 310 PHE A CA 1
ATOM 2461 C C . PHE A 1 310 ? -28.849 -2.284 12.623 1.00 53.81 310 PHE A C 1
ATOM 2463 O O . PHE A 1 310 ? -28.028 -1.908 11.781 1.00 53.81 310 PHE A O 1
ATOM 2470 N N . TYR A 1 311 ? -30.005 -1.664 12.831 1.00 59.06 311 TYR A N 1
ATOM 2471 C CA . TYR A 1 311 ? -30.334 -0.384 12.226 1.00 59.06 311 TYR A CA 1
ATOM 2472 C C . TYR A 1 311 ? -29.663 0.712 13.046 1.00 59.06 311 TYR A C 1
ATOM 2474 O O . TYR A 1 311 ? -30.088 1.031 14.155 1.00 59.06 311 TYR A O 1
ATOM 2482 N N . TRP A 1 312 ? -28.577 1.261 12.506 1.00 55.25 312 TRP A N 1
ATOM 2483 C CA . TRP A 1 312 ? -27.981 2.481 13.031 1.00 55.25 312 TRP A CA 1
ATOM 2484 C C . TRP A 1 312 ? -29.053 3.565 13.008 1.00 55.25 312 TRP A C 1
ATOM 2486 O O . TRP A 1 312 ? -29.604 3.834 11.938 1.00 55.25 312 TRP A O 1
ATOM 2496 N N . ASP A 1 313 ? -29.341 4.180 14.160 1.00 50.94 313 ASP A N 1
ATOM 2497 C CA . ASP A 1 313 ? -30.113 5.420 14.176 1.00 50.94 313 ASP A CA 1
ATOM 2498 C C . ASP A 1 313 ? -29.504 6.334 13.116 1.00 50.94 313 ASP A C 1
ATOM 2500 O O . ASP A 1 313 ? -28.279 6.512 13.065 1.00 50.94 313 ASP A O 1
ATOM 2504 N N . SER A 1 314 ? -30.356 6.846 12.231 1.00 47.81 314 SER A N 1
ATOM 2505 C CA . SER A 1 314 ? -29.997 7.793 11.187 1.00 47.81 314 SER A CA 1
ATOM 2506 C C . SER A 1 314 ? -29.604 9.122 11.833 1.00 47.81 314 SER A C 1
ATOM 2508 O O . SER A 1 314 ? -30.282 10.135 11.681 1.00 47.81 314 SER A O 1
ATOM 2510 N N . ASP A 1 315 ? -28.511 9.132 12.589 1.00 45.03 315 ASP A N 1
ATOM 2511 C CA . ASP A 1 315 ? -27.784 10.343 12.891 1.00 45.03 315 ASP A CA 1
ATOM 2512 C C . ASP A 1 315 ? -27.438 10.946 11.532 1.00 45.03 315 ASP A C 1
ATOM 2514 O O . ASP A 1 315 ? -26.675 10.361 10.754 1.00 45.03 315 ASP A O 1
ATOM 2518 N N . ALA A 1 316 ? -27.987 12.129 11.268 1.00 44.44 316 ALA A N 1
ATOM 2519 C CA . ALA A 1 316 ? -27.857 12.948 10.061 1.00 44.44 316 ALA A CA 1
ATOM 2520 C C . ALA A 1 316 ? -26.404 13.300 9.642 1.00 44.44 316 ALA A C 1
ATOM 2522 O O . ALA A 1 316 ? -26.176 14.157 8.795 1.00 44.44 316 ALA A O 1
ATOM 2523 N N . SER A 1 317 ? -25.403 12.641 10.228 1.00 45.66 317 SER A N 1
ATOM 2524 C CA . SER A 1 317 ? -23.982 12.743 9.903 1.00 45.66 317 SER A CA 1
ATOM 2525 C C . SER A 1 317 ? -23.530 11.790 8.789 1.00 45.66 317 SER A C 1
ATOM 2527 O O . SER A 1 317 ? -22.502 12.056 8.176 1.00 45.66 317 SER A O 1
ATOM 2529 N N . PHE A 1 318 ? -24.290 10.732 8.468 1.00 41.16 318 PHE A N 1
ATOM 2530 C CA . PHE A 1 318 ? -23.990 9.844 7.327 1.00 41.16 318 PHE A CA 1
ATOM 2531 C C . PHE A 1 318 ? -24.874 10.080 6.093 1.00 41.16 318 PHE A C 1
ATOM 2533 O O . PHE A 1 318 ? -24.508 9.657 4.996 1.00 41.16 318 PHE A O 1
ATOM 2540 N N . SER A 1 319 ? -25.985 10.815 6.218 1.00 42.25 319 SER A N 1
ATOM 2541 C CA . SER A 1 319 ? -26.826 11.202 5.073 1.00 42.25 319 SER A CA 1
ATOM 2542 C C . SER A 1 319 ? -26.090 12.083 4.056 1.00 42.25 319 SER A C 1
ATOM 2544 O O . SER A 1 319 ? -26.452 12.072 2.885 1.00 42.25 319 SER A O 1
ATOM 2546 N N . TYR A 1 320 ? -25.011 12.764 4.460 1.00 43.72 320 TYR A N 1
ATOM 2547 C CA . TYR A 1 320 ? -24.154 13.522 3.542 1.00 43.72 320 TYR A CA 1
ATOM 2548 C C . TYR A 1 320 ? -23.351 12.621 2.582 1.00 43.72 320 TYR A C 1
ATOM 2550 O O . TYR A 1 320 ? -23.080 13.004 1.447 1.00 43.72 320 TYR A O 1
ATOM 2558 N N . LEU A 1 321 ? -23.010 11.393 2.999 1.00 39.44 321 LEU A N 1
ATOM 2559 C CA . LEU A 1 321 ? -22.298 10.432 2.146 1.00 39.44 321 LEU A CA 1
ATOM 2560 C C . LEU A 1 321 ? -23.236 9.733 1.152 1.00 39.44 321 LEU A C 1
ATOM 2562 O O . LEU A 1 321 ? -22.810 9.395 0.051 1.00 39.44 321 LEU A O 1
ATOM 2566 N N . ALA A 1 322 ? -24.517 9.572 1.497 1.00 39.78 322 ALA A N 1
ATOM 2567 C CA . ALA A 1 322 ? -25.530 9.054 0.577 1.00 39.78 322 ALA A CA 1
ATOM 2568 C C . ALA A 1 322 ? -25.956 10.084 -0.488 1.00 39.78 322 ALA A C 1
ATOM 2570 O O . ALA A 1 322 ? -26.363 9.688 -1.575 1.00 39.78 322 ALA A O 1
ATOM 2571 N N . SER A 1 323 ? -25.815 11.389 -0.218 1.00 38.69 323 SER A N 1
ATOM 2572 C CA . SER A 1 323 ? -26.078 12.463 -1.191 1.00 38.69 323 SER A CA 1
ATOM 2573 C C . SER A 1 323 ? -24.908 12.770 -2.140 1.00 38.69 323 SER A C 1
ATOM 2575 O O . SER A 1 323 ? -24.989 13.724 -2.907 1.00 38.69 323 SER A O 1
ATOM 2577 N N . LEU A 1 324 ? -23.811 12.003 -2.075 1.00 38.50 324 LEU A N 1
ATOM 2578 C CA . LEU A 1 324 ? -22.632 12.132 -2.950 1.00 38.50 324 LEU A CA 1
ATOM 2579 C C . LEU A 1 324 ? -22.570 11.067 -4.069 1.00 38.50 324 LEU A C 1
ATOM 2581 O O . LEU A 1 324 ? -21.534 10.952 -4.737 1.00 38.50 324 LEU A O 1
ATOM 2585 N N . ASN A 1 325 ? -23.657 10.312 -4.271 1.00 33.00 325 ASN A N 1
ATOM 2586 C CA . ASN A 1 325 ? -23.876 9.450 -5.439 1.00 33.00 325 ASN A CA 1
ATOM 2587 C C . ASN A 1 325 ? -24.809 10.123 -6.442 1.00 33.00 325 ASN A C 1
ATOM 2589 O O . ASN A 1 325 ? -25.930 10.497 -6.035 1.00 33.00 325 ASN A O 1
#

Organism: NCBI:txid49249

InterPro domains:
  IPR001525 C-5 cytosine methyltransferase [PF00145] (1-64)
  IPR018117 DNA methylase, C-5 cytosine-specific, active site [PS00094] (1-13)
  IPR029063 S-adenosyl-L-methionine-dependent methyltransferase superfamily [G3DSA:3.40.50.150] (1-134)
  IPR029063 S-adenosyl-L-methionine-dependent methyltransferase superfamily [SSF53335] (1-291)

Radius of gyration: 24.43 Å; Cα contacts (8 Å, |Δi|>4): 460; chains: 1; bounding box: 69×40×68 Å